Protein AF-A0A0N4VEF7-F1 (afdb_monomer_lite)

Secondary structure (DSSP, 8-state):
------------GGGSPPPEE-SSEEEEEEEEEEEEEEE-SS-EEEEEEEEEEEEEETTTTTT---EEEEEEEE---SSSS-GGG-SBPTTPBPEETTEE-EE--STT--GGGPEEPBTT--EEEEEEEE---HHHHHHHHHHHHHHHHTPPBBSSSSS--BPEEEEE--------BTTEEEEE-EEEEEEEEEEES-TTS-EEEEEEEEEEE-PEEEEETTT----EEEEEEEEEEEE-PPPPP--PPPPP-------TTTT-----------

Organism: Enterobius vermicularis (NCBI:txid51028)

Foldseek 3Di:
DPDPDDDDDPDPPVVQDDWDDPPFKTFFAWAEWEWEFEDQVPDTDDIDIDTDGDIGGPVCVVPRHRYYHYHYDHPPDPDPDPPLVFADDWFAFWAKPVGTDWAQAEQDSDPVRTHTDTPPDKDKHKYKDFCDWQVVVQVVLCVSLCVPLVIFIFQGDPDRHGAAEAEDEPDDQPDDDRQKHFDFQEKEKEFEWEFDDDPVRTHITGHYIYIYTDGTDIDGNVPDPDGMGMHMYIYHYHYPYDDDDDPDDDDPPDDDDDPPCPPDDPPPPPDDDD

InterPro domains:
  IPR011677 Tectonic-1-3 domain [PF07773] (100-240)
  IPR040354 Tectonic-1-3 [PTHR14611] (24-268)

pLDDT: mean 75.27, std 17.03, range [31.61, 97.88]

Structure (mmCIF, N/CA/C/O backbone):
data_AF-A0A0N4VEF7-F1
#
_entry.id   AF-A0A0N4VEF7-F1
#
loop_
_atom_site.group_PDB
_atom_site.id
_atom_site.type_symbol
_atom_site.label_atom_id
_atom_site.label_alt_id
_atom_site.label_comp_id
_atom_site.label_asym_id
_atom_site.label_entity_id
_atom_site.label_seq_id
_atom_site.pdbx_PDB_ins_code
_atom_site.Cartn_x
_atom_site.Cartn_y
_atom_site.Cartn_z
_atom_site.occupancy
_atom_site.B_iso_or_equiv
_atom_site.auth_seq_id
_atom_site.auth_comp_id
_atom_site.auth_asym_id
_atom_site.auth_atom_id
_atom_site.pdbx_PDB_model_num
ATOM 1 N N . MET A 1 1 ? -19.865 -9.959 31.616 1.00 31.61 1 MET A N 1
ATOM 2 C CA . MET A 1 1 ? -18.585 -9.872 32.347 1.00 31.61 1 MET A CA 1
ATOM 3 C C . MET A 1 1 ? -17.817 -8.642 31.882 1.00 31.61 1 MET A C 1
ATOM 5 O O . MET A 1 1 ? -17.354 -8.612 30.744 1.00 31.61 1 MET A O 1
ATOM 9 N N . ASN A 1 2 ? -17.711 -7.620 32.738 1.00 34.00 2 ASN A N 1
ATOM 10 C CA . ASN A 1 2 ? -16.876 -6.439 32.507 1.00 34.00 2 ASN A CA 1
ATOM 11 C C . ASN A 1 2 ? -15.404 -6.858 32.522 1.00 34.00 2 ASN A C 1
ATOM 13 O O . ASN A 1 2 ? -14.762 -6.908 33.567 1.00 34.00 2 ASN A O 1
ATOM 17 N N . GLY A 1 3 ? -14.890 -7.234 31.354 1.00 35.12 3 GLY A N 1
ATOM 18 C CA . GLY A 1 3 ? -13.466 -7.441 31.169 1.00 35.12 3 GLY A CA 1
ATOM 19 C C . GLY A 1 3 ? -12.787 -6.083 31.187 1.00 35.12 3 GLY A C 1
ATOM 20 O O . GLY A 1 3 ? -13.038 -5.274 30.295 1.00 35.12 3 GLY A O 1
ATOM 21 N N . ASN A 1 4 ? -11.942 -5.837 32.187 1.00 32.66 4 ASN A N 1
ATOM 22 C CA . ASN A 1 4 ? -10.985 -4.739 32.138 1.00 32.66 4 ASN A CA 1
ATOM 23 C C . ASN A 1 4 ? -10.249 -4.814 30.795 1.00 32.66 4 ASN A C 1
ATOM 25 O O . ASN A 1 4 ? -9.533 -5.779 30.522 1.00 32.66 4 ASN A O 1
ATOM 29 N N . VAL A 1 5 ? -10.478 -3.830 29.927 1.00 43.59 5 VAL A N 1
ATOM 30 C CA . VAL A 1 5 ? -9.764 -3.726 28.657 1.00 43.59 5 VAL A CA 1
ATOM 31 C C . VAL A 1 5 ? -8.429 -3.069 28.960 1.00 43.59 5 VAL A C 1
ATOM 33 O O . VAL A 1 5 ? -8.339 -1.855 29.118 1.00 43.59 5 VAL A O 1
ATOM 36 N N . THR A 1 6 ? -7.380 -3.877 29.058 1.00 43.59 6 THR A N 1
ATOM 37 C CA . THR A 1 6 ? -6.007 -3.381 29.122 1.00 43.59 6 THR A CA 1
ATOM 38 C C . THR A 1 6 ? -5.593 -2.945 27.719 1.00 43.59 6 THR A C 1
ATOM 40 O O . THR A 1 6 ? -5.326 -3.774 26.850 1.00 43.59 6 THR A O 1
ATOM 43 N N . VAL A 1 7 ? -5.568 -1.636 27.473 1.00 45.91 7 VAL A N 1
ATOM 44 C CA . VAL A 1 7 ? -4.968 -1.075 26.258 1.00 45.91 7 VAL A CA 1
ATOM 45 C C . VAL A 1 7 ? -3.478 -0.899 26.529 1.00 45.91 7 VAL A C 1
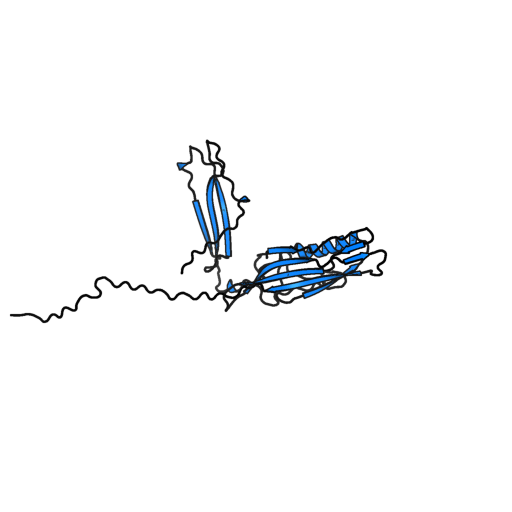ATOM 47 O O . VAL A 1 7 ? -3.073 -0.008 27.271 1.00 45.91 7 VAL A O 1
ATOM 50 N N . GLY A 1 8 ? -2.663 -1.797 25.977 1.00 43.25 8 GLY A N 1
ATOM 51 C CA . GLY A 1 8 ? -1.211 -1.714 26.084 1.00 43.25 8 GLY A CA 1
ATOM 52 C C . GLY A 1 8 ? -0.660 -0.621 25.174 1.00 43.25 8 GLY A C 1
ATOM 53 O O . GLY A 1 8 ? -0.929 -0.615 23.974 1.00 43.25 8 GLY A O 1
ATOM 54 N N . ILE A 1 9 ? 0.132 0.289 25.735 1.00 49.16 9 ILE A N 1
ATOM 55 C CA . ILE A 1 9 ? 0.996 1.167 24.949 1.00 49.16 9 ILE A CA 1
ATOM 56 C C . ILE A 1 9 ? 2.258 0.362 24.647 1.00 49.16 9 ILE A C 1
ATOM 58 O O . ILE A 1 9 ? 3.134 0.250 25.501 1.00 49.16 9 ILE A O 1
ATOM 62 N N . GLU A 1 10 ? 2.366 -0.213 23.449 1.00 46.00 10 GLU A N 1
ATOM 63 C CA . GLU A 1 10 ? 3.652 -0.723 22.952 1.00 46.00 10 GLU A CA 1
ATOM 64 C C . GLU A 1 10 ? 4.536 0.468 22.556 1.00 46.00 10 GLU A C 1
ATOM 66 O O . GLU A 1 10 ? 4.748 0.762 21.382 1.00 46.00 10 GLU A O 1
ATOM 71 N N . LYS A 1 11 ? 5.035 1.197 23.558 1.00 44.38 11 LYS A N 1
ATOM 72 C CA . LYS A 1 11 ? 6.197 2.067 23.387 1.00 44.38 11 LYS A CA 1
ATOM 73 C C . LYS A 1 11 ? 7.443 1.268 23.732 1.00 44.38 11 LYS A C 1
ATOM 75 O O . LYS A 1 11 ? 7.499 0.596 24.760 1.00 44.38 11 LYS A O 1
ATOM 80 N N . SER A 1 12 ? 8.439 1.337 22.853 1.00 41.38 12 SER A N 1
ATOM 81 C CA . SER A 1 12 ? 9.750 0.744 23.101 1.00 41.38 12 SER A CA 1
ATOM 82 C C . SER A 1 12 ? 10.339 1.314 24.396 1.00 41.38 12 SER A C 1
ATOM 84 O O . SER A 1 12 ? 10.314 2.527 24.609 1.00 41.38 12 SER A O 1
ATOM 86 N N . LEU A 1 13 ? 10.937 0.453 25.226 1.00 44.56 13 LEU A N 1
ATOM 87 C CA . LEU A 1 13 ? 11.697 0.834 26.429 1.00 44.56 13 LEU A CA 1
ATOM 88 C C . LEU A 1 13 ? 12.802 1.873 26.143 1.00 44.56 13 LEU A C 1
ATOM 90 O O . LEU A 1 13 ? 13.291 2.512 27.067 1.00 44.56 13 LEU A O 1
ATOM 94 N N . SER A 1 14 ? 13.177 2.070 24.874 1.00 47.06 14 SER A N 1
ATOM 95 C CA . SER A 1 14 ? 14.131 3.090 24.427 1.00 47.06 14 SER A CA 1
ATOM 96 C C . SER A 1 14 ? 13.608 4.535 24.468 1.00 47.06 14 SER A C 1
ATOM 98 O O . SER A 1 14 ? 14.404 5.453 24.299 1.00 47.06 14 SER A O 1
ATOM 100 N N . GLU A 1 15 ? 12.303 4.766 24.653 1.00 54.22 15 GLU A N 1
ATOM 101 C CA . GLU A 1 15 ? 11.714 6.119 24.718 1.00 54.22 15 GLU A CA 1
ATOM 102 C C . GLU A 1 15 ? 11.568 6.666 26.149 1.00 54.22 15 GLU A C 1
ATOM 104 O O . GLU A 1 15 ? 11.307 7.856 26.334 1.00 54.22 15 GLU A O 1
ATOM 109 N N . ILE A 1 16 ? 11.739 5.816 27.166 1.00 63.75 16 ILE A N 1
ATOM 110 C CA . ILE A 1 16 ? 11.649 6.201 28.577 1.00 63.75 16 ILE A CA 1
ATOM 111 C C . ILE A 1 16 ? 13.064 6.437 29.103 1.00 63.75 16 ILE A C 1
ATOM 113 O O . ILE A 1 16 ? 13.938 5.578 28.977 1.00 63.75 16 ILE A O 1
ATOM 117 N N . ARG A 1 17 ? 13.311 7.611 29.697 1.00 72.88 17 ARG A N 1
ATOM 118 C CA . ARG A 1 17 ? 14.628 7.911 30.274 1.00 72.88 17 ARG A CA 1
ATOM 119 C C . ARG A 1 17 ? 14.866 7.004 31.476 1.00 72.88 17 ARG A C 1
ATOM 121 O O . ARG A 1 17 ? 14.024 6.918 32.365 1.00 72.88 17 ARG A O 1
ATOM 128 N N . GLN A 1 18 ? 16.024 6.352 31.515 1.00 76.12 18 GLN A N 1
ATOM 129 C CA . GLN A 1 18 ? 16.403 5.548 32.670 1.00 76.12 18 GLN A CA 1
ATOM 130 C C . GLN A 1 18 ? 16.712 6.445 33.868 1.00 76.12 18 GLN A C 1
ATOM 132 O O . GLN A 1 18 ? 17.395 7.469 33.747 1.00 76.12 18 GLN A O 1
ATOM 137 N N . ILE A 1 19 ? 16.213 6.020 35.024 1.00 77.25 19 ILE A N 1
ATOM 138 C CA . ILE A 1 19 ? 16.491 6.652 36.306 1.00 77.25 19 ILE A CA 1
ATOM 139 C C . ILE A 1 19 ? 17.957 6.419 36.680 1.00 77.25 19 ILE A C 1
ATOM 141 O O . ILE A 1 19 ? 18.460 5.298 36.591 1.00 77.25 19 ILE A O 1
ATOM 145 N N . VAL A 1 20 ? 18.659 7.479 37.081 1.00 80.62 20 VAL A N 1
ATOM 146 C CA . VAL A 1 20 ? 20.079 7.398 37.450 1.00 80.62 20 VAL A CA 1
ATOM 147 C C . VAL A 1 20 ? 20.278 7.956 38.847 1.00 80.62 20 VAL A C 1
ATOM 149 O O . VAL A 1 20 ? 20.125 9.153 39.086 1.00 80.62 20 VAL A O 1
ATOM 152 N N . TRP A 1 21 ? 20.667 7.085 39.772 1.00 74.00 21 TRP A N 1
ATOM 153 C CA . TRP A 1 21 ? 20.972 7.466 41.145 1.00 74.00 21 TRP A CA 1
ATOM 154 C C . TRP A 1 21 ? 22.457 7.806 41.303 1.00 74.00 21 TRP A C 1
ATOM 156 O O . TRP A 1 21 ? 23.318 6.963 41.058 1.00 74.00 21 TRP A O 1
ATOM 166 N N . ASN A 1 22 ? 22.773 9.023 41.755 1.00 77.56 22 ASN A N 1
ATOM 167 C CA . ASN A 1 22 ? 24.157 9.473 41.975 1.00 77.56 22 ASN A CA 1
ATOM 168 C C . ASN A 1 22 ? 24.490 9.719 43.463 1.00 77.56 22 ASN A C 1
ATOM 170 O O . ASN A 1 22 ? 25.356 10.532 43.786 1.00 77.56 22 ASN A O 1
ATOM 174 N N . ARG A 1 23 ? 23.807 9.018 44.380 1.00 71.50 23 ARG A N 1
ATOM 175 C CA . ARG A 1 23 ? 23.916 9.121 45.856 1.00 71.50 23 ARG A CA 1
ATOM 176 C C . ARG A 1 23 ? 23.405 10.419 46.489 1.00 71.50 23 ARG A C 1
ATOM 178 O O . ARG A 1 23 ? 23.036 10.378 47.656 1.00 71.50 23 ARG A O 1
ATOM 185 N N . ARG A 1 24 ? 23.382 11.543 45.767 1.00 75.62 24 ARG A N 1
ATOM 186 C CA . ARG A 1 24 ? 22.855 12.836 46.259 1.00 75.62 24 ARG A CA 1
ATOM 187 C C . ARG A 1 24 ? 21.557 13.266 45.580 1.00 75.62 24 ARG A C 1
ATOM 189 O O . ARG A 1 24 ? 20.827 14.095 46.113 1.00 75.62 24 ARG A O 1
ATOM 196 N N . SER A 1 25 ? 21.284 12.719 44.403 1.00 79.94 25 SER A N 1
ATOM 197 C CA . SER A 1 25 ? 20.118 13.042 43.595 1.00 79.94 25 SER A CA 1
ATOM 198 C C . SER A 1 25 ? 19.669 11.845 42.758 1.00 79.94 25 SER A C 1
ATOM 200 O O . SER A 1 25 ? 20.472 10.994 42.357 1.00 79.94 25 SER A O 1
ATOM 202 N N . CYS A 1 26 ? 18.367 11.802 42.500 1.00 79.50 26 CYS A N 1
ATOM 203 C CA . CYS A 1 26 ? 17.726 10.905 41.558 1.00 79.50 26 CYS A CA 1
ATOM 204 C C . CYS A 1 26 ? 17.518 11.652 40.244 1.00 79.50 26 CYS A C 1
ATOM 206 O O . CYS A 1 26 ? 16.643 12.513 40.161 1.00 79.50 26 CYS A O 1
ATOM 208 N N . ASN A 1 27 ? 18.330 11.359 39.233 1.00 80.12 27 ASN A N 1
ATOM 209 C CA . ASN A 1 27 ? 18.213 12.000 37.930 1.00 80.12 27 ASN A CA 1
ATOM 210 C C . ASN A 1 27 ? 17.225 11.249 37.040 1.00 80.12 27 ASN A C 1
ATOM 212 O O . ASN A 1 27 ? 17.166 10.018 37.079 1.00 80.12 27 ASN A O 1
ATOM 216 N N . ASN A 1 28 ? 16.508 11.996 36.196 1.00 78.81 28 ASN A N 1
ATOM 217 C CA . ASN A 1 28 ? 15.448 11.475 35.325 1.00 78.81 28 ASN A CA 1
ATOM 218 C C . ASN A 1 28 ? 14.325 10.760 36.099 1.00 78.81 28 ASN A C 1
ATOM 220 O O . ASN A 1 28 ? 13.776 9.765 35.624 1.00 78.81 28 ASN A O 1
ATOM 224 N N . ALA A 1 29 ? 13.986 11.241 37.294 1.00 77.31 29 ALA A N 1
ATOM 225 C CA . ALA A 1 29 ? 12.811 10.758 37.999 1.00 77.31 29 ALA A CA 1
ATOM 226 C C . ALA A 1 29 ? 11.560 11.139 37.197 1.00 77.31 29 ALA A C 1
ATOM 228 O O . ALA A 1 29 ? 11.383 12.302 36.833 1.00 77.31 29 ALA A O 1
ATOM 229 N N . LEU A 1 30 ? 10.714 10.157 36.889 1.00 76.31 30 LEU A N 1
ATOM 230 C CA . LEU A 1 30 ? 9.454 10.378 36.187 1.00 76.31 30 LEU A CA 1
ATOM 231 C C . LEU A 1 30 ? 8.478 11.096 37.123 1.00 76.31 30 LEU A C 1
ATOM 233 O O . LEU A 1 30 ? 8.154 10.572 38.186 1.00 76.31 30 LEU A O 1
ATOM 237 N N . THR A 1 31 ? 8.005 12.273 36.726 1.00 77.75 31 THR A N 1
ATOM 238 C CA . THR A 1 31 ? 7.101 13.095 37.547 1.00 77.75 31 THR A CA 1
ATOM 239 C C . THR A 1 31 ? 5.782 13.403 36.878 1.00 77.75 31 THR A C 1
ATOM 241 O O . THR A 1 31 ? 4.844 13.771 37.569 1.00 77.75 31 THR A O 1
ATOM 244 N N . MET A 1 32 ? 5.687 13.247 35.560 1.00 75.62 32 MET A N 1
ATOM 245 C CA . MET A 1 32 ? 4.441 13.472 34.842 1.00 75.62 32 MET A CA 1
ATOM 246 C C . MET A 1 32 ? 4.227 12.383 33.803 1.00 75.62 32 MET A C 1
ATOM 248 O O . MET A 1 32 ? 5.138 12.063 33.038 1.00 75.62 32 MET A O 1
ATOM 252 N N . VAL A 1 33 ? 3.013 11.853 33.740 1.00 72.69 33 VAL A N 1
ATOM 253 C CA . VAL A 1 33 ? 2.550 11.036 32.619 1.00 72.69 33 VAL A CA 1
ATOM 254 C C . VAL A 1 33 ? 1.314 11.706 32.045 1.00 72.69 33 VAL A C 1
ATOM 256 O O . VAL A 1 33 ? 0.282 11.753 32.704 1.00 72.69 33 VAL A O 1
ATOM 259 N N . ASN A 1 34 ? 1.415 12.216 30.821 1.00 67.25 34 ASN A N 1
ATOM 260 C CA . ASN A 1 34 ? 0.265 12.717 30.084 1.00 67.25 34 ASN A CA 1
ATOM 261 C C . ASN A 1 34 ? -0.208 11.629 29.118 1.00 67.25 34 ASN A C 1
ATOM 263 O O . ASN A 1 34 ? 0.489 11.277 28.162 1.00 67.25 34 ASN A O 1
ATOM 267 N N . LEU A 1 35 ? -1.379 11.068 29.400 1.00 69.25 35 LEU A N 1
ATOM 268 C CA . LEU A 1 35 ? -2.045 10.099 28.547 1.00 69.25 35 LEU A CA 1
ATOM 269 C C . LEU A 1 35 ? -3.162 10.794 27.790 1.00 69.25 35 LEU A C 1
ATOM 271 O O . LEU A 1 35 ? -4.118 11.291 28.383 1.00 69.25 35 LEU A O 1
ATOM 275 N N . LYS A 1 36 ? -3.084 10.757 26.464 1.00 68.31 36 LYS A N 1
ATOM 276 C CA . LYS A 1 36 ? -4.119 11.314 25.604 1.00 68.31 36 L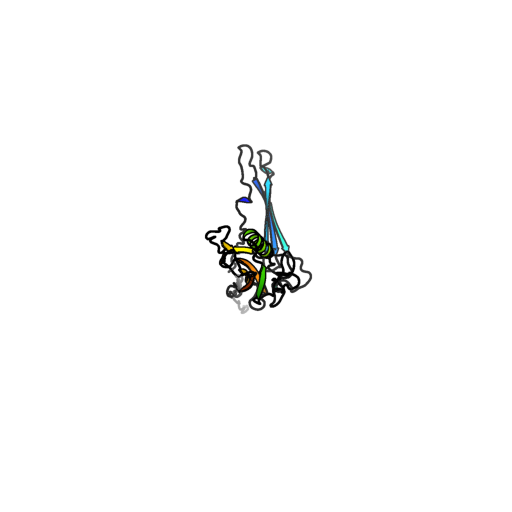YS A CA 1
ATOM 277 C C . LYS A 1 36 ? -4.820 10.207 24.845 1.00 68.31 36 LYS A C 1
ATOM 279 O O . LYS A 1 36 ? -4.226 9.529 24.005 1.00 68.31 36 LYS A O 1
ATOM 284 N N . PHE A 1 37 ? -6.103 10.072 25.141 1.00 69.12 37 PHE A N 1
ATOM 285 C CA . PHE A 1 37 ? -7.017 9.152 24.494 1.00 69.12 37 PHE A CA 1
ATOM 286 C C . PHE A 1 37 ? -7.878 9.945 23.521 1.00 69.12 37 PHE A C 1
ATOM 288 O O . PHE A 1 37 ? -8.661 10.811 23.923 1.00 69.12 37 PHE A O 1
ATOM 295 N N . ILE A 1 38 ? -7.742 9.648 22.233 1.00 69.00 38 ILE A N 1
ATOM 296 C CA . ILE A 1 38 ? -8.664 10.159 21.222 1.00 69.00 38 ILE A CA 1
ATOM 297 C C . ILE A 1 38 ? -9.767 9.122 21.069 1.00 69.00 38 ILE A C 1
ATOM 299 O O . ILE A 1 38 ? -9.510 7.982 20.668 1.00 69.00 38 ILE A O 1
ATOM 303 N N . ASN A 1 39 ? -10.988 9.515 21.419 1.00 63.00 39 ASN A N 1
ATOM 304 C CA . ASN A 1 39 ? -12.155 8.644 21.378 1.00 63.00 39 ASN A CA 1
ATOM 305 C C . ASN A 1 39 ? -13.291 9.267 20.545 1.00 63.00 39 ASN A C 1
ATOM 307 O O . ASN A 1 39 ? -13.299 10.473 20.270 1.00 63.00 39 ASN A O 1
ATOM 311 N N . ASP A 1 40 ? -14.240 8.423 20.141 1.00 55.28 40 ASP A N 1
ATOM 312 C CA . ASP A 1 40 ? -15.468 8.814 19.438 1.00 55.28 40 ASP A CA 1
ATOM 313 C C . ASP A 1 40 ? -16.750 8.644 20.265 1.00 55.28 40 ASP A C 1
ATOM 315 O O . ASP A 1 40 ? -17.842 8.635 19.700 1.00 55.28 40 ASP A O 1
ATOM 319 N N . GLY A 1 41 ? -16.623 8.489 21.583 1.00 53.69 41 GLY A N 1
ATOM 320 C CA . GLY A 1 41 ? -17.724 8.147 22.484 1.00 53.69 41 GLY A CA 1
ATOM 321 C C . GLY A 1 41 ? -17.839 6.653 22.803 1.00 53.69 41 GLY A C 1
ATOM 322 O O . GLY A 1 41 ? -18.102 6.329 23.956 1.00 53.69 41 GLY A O 1
ATOM 323 N N . ASP A 1 42 ? -17.551 5.753 21.853 1.00 51.22 42 ASP A N 1
ATOM 324 C CA . ASP A 1 42 ? -17.702 4.298 22.047 1.00 51.22 42 ASP A CA 1
ATOM 325 C C . ASP A 1 42 ? -16.368 3.532 21.984 1.00 51.22 42 ASP A C 1
ATOM 327 O O . ASP A 1 42 ? -16.233 2.461 22.579 1.00 51.22 42 ASP A O 1
ATOM 331 N N . ASN A 1 43 ? -15.364 4.047 21.261 1.00 53.47 43 ASN A N 1
ATOM 332 C CA . ASN A 1 43 ? -14.073 3.386 21.051 1.00 53.47 43 ASN A CA 1
ATOM 333 C C . ASN A 1 43 ? -12.883 4.357 21.132 1.00 53.47 43 ASN A C 1
ATOM 335 O O . ASN A 1 43 ? -12.953 5.518 20.729 1.00 53.47 43 ASN A O 1
ATOM 339 N N . ILE A 1 44 ? -11.743 3.842 21.601 1.00 57.91 44 ILE A N 1
ATOM 340 C CA . ILE A 1 44 ? -10.449 4.541 21.599 1.00 57.91 44 ILE A CA 1
ATOM 341 C C . ILE A 1 44 ? -9.768 4.294 20.241 1.00 57.91 44 ILE A C 1
ATOM 343 O O . ILE A 1 44 ? -9.552 3.142 19.864 1.00 57.91 44 ILE A O 1
ATOM 347 N N . TYR A 1 45 ? -9.427 5.360 19.510 1.00 60.25 45 TYR A N 1
ATOM 348 C CA . TYR A 1 45 ? -8.789 5.294 18.181 1.00 60.25 45 TYR A CA 1
ATOM 349 C C . TYR A 1 45 ? -7.281 5.429 18.235 1.00 60.25 45 TYR A C 1
ATOM 351 O O . TYR A 1 45 ? -6.562 4.782 17.477 1.00 60.25 45 TYR A O 1
ATOM 359 N N . GLU A 1 46 ? -6.822 6.318 19.099 1.00 61.53 46 GLU A N 1
ATOM 360 C CA . GLU A 1 46 ? -5.426 6.683 19.205 1.00 61.53 46 GLU A CA 1
ATOM 361 C C . GLU A 1 46 ? -5.111 6.921 20.674 1.00 61.53 46 GLU A C 1
ATOM 363 O O . GLU A 1 46 ? -5.906 7.501 21.421 1.00 61.53 46 GLU A O 1
ATOM 368 N N . LEU A 1 47 ? -3.947 6.423 21.067 1.00 65.38 47 LEU A N 1
ATOM 369 C CA . LEU A 1 47 ? -3.403 6.551 22.400 1.00 65.38 47 LEU A CA 1
ATOM 370 C C . LEU A 1 47 ? -1.979 7.069 22.262 1.00 65.38 47 LEU A C 1
ATOM 372 O O . LEU A 1 47 ? -1.126 6.401 21.678 1.00 65.38 47 LEU A O 1
ATOM 376 N N . SER A 1 48 ? -1.726 8.252 22.808 1.00 67.75 48 SER A N 1
ATOM 377 C CA . SER A 1 48 ? -0.381 8.810 22.909 1.00 67.75 48 SER A CA 1
ATOM 378 C C . SER A 1 48 ? -0.014 9.033 24.370 1.00 67.75 48 SER A C 1
ATOM 380 O O . SER A 1 48 ? -0.858 9.452 25.161 1.00 67.75 48 SER A O 1
ATOM 382 N N . ALA A 1 49 ? 1.249 8.780 24.706 1.00 65.00 49 ALA A N 1
ATOM 383 C CA . ALA A 1 49 ? 1.812 9.038 26.025 1.00 65.00 49 ALA A CA 1
ATOM 384 C C . ALA A 1 49 ? 3.027 9.961 25.923 1.00 65.00 49 ALA A C 1
ATOM 386 O O . ALA A 1 49 ? 3.960 9.691 25.150 1.00 65.00 49 ALA A O 1
ATOM 387 N N . GLU A 1 50 ? 3.011 11.012 26.732 1.00 72.38 50 GLU A N 1
ATOM 388 C CA . GLU A 1 50 ? 4.115 11.937 26.954 1.00 72.38 50 GLU A CA 1
ATOM 389 C C . GLU A 1 50 ? 4.557 11.870 28.421 1.00 72.38 50 GLU A C 1
ATOM 391 O O . GLU A 1 50 ? 3.747 11.658 29.323 1.00 72.38 50 GLU A O 1
ATOM 396 N N . PHE A 1 51 ? 5.862 12.008 28.655 1.00 77.31 51 PHE A N 1
ATOM 397 C CA . PHE A 1 51 ? 6.479 11.788 29.959 1.00 77.31 51 PHE A CA 1
ATOM 398 C C . PHE A 1 51 ? 7.299 13.011 30.369 1.00 77.31 51 PHE A C 1
ATOM 400 O O . PHE A 1 51 ? 8.189 13.438 29.631 1.00 77.31 51 PHE A O 1
ATOM 407 N N . GLY A 1 52 ? 7.026 13.547 31.556 1.00 76.81 52 GLY A N 1
ATOM 408 C CA . GLY A 1 52 ? 7.827 14.589 32.192 1.00 76.81 52 GLY A CA 1
ATOM 409 C C . GLY A 1 52 ? 8.801 13.994 33.203 1.00 76.81 52 GLY A C 1
ATOM 410 O O . GLY A 1 52 ? 8.444 13.095 33.967 1.00 76.81 52 GLY A O 1
ATOM 411 N N . TYR A 1 53 ? 10.027 14.512 33.214 1.00 82.88 53 TYR A N 1
ATOM 412 C CA . TYR A 1 53 ? 11.099 14.055 34.095 1.00 82.88 53 TYR A CA 1
ATOM 413 C C . TYR A 1 53 ? 11.703 15.227 34.861 1.00 82.88 53 TYR A C 1
ATOM 415 O O . TYR A 1 53 ? 11.867 16.312 34.302 1.00 82.88 53 TYR A O 1
ATOM 423 N N . THR A 1 54 ? 12.118 14.983 36.101 1.00 80.62 54 THR A N 1
ATOM 424 C CA . THR A 1 54 ? 12.876 15.943 36.909 1.00 80.62 54 THR A CA 1
ATOM 425 C C . THR A 1 54 ? 14.030 15.271 37.646 1.00 80.62 54 THR A C 1
ATOM 427 O O . THR A 1 54 ? 14.146 14.044 37.675 1.00 80.62 54 THR A O 1
ATOM 430 N N . ASN A 1 55 ? 14.882 16.082 38.269 1.00 83.88 55 ASN A N 1
ATOM 431 C CA . ASN A 1 55 ? 15.903 15.601 39.189 1.00 83.88 55 ASN A CA 1
ATOM 432 C C . ASN A 1 55 ? 15.451 15.848 40.634 1.00 83.88 55 ASN A C 1
ATOM 434 O O . ASN A 1 55 ? 15.182 16.985 41.028 1.00 83.88 55 ASN A O 1
ATOM 438 N N . ILE A 1 56 ? 15.386 14.777 41.423 1.00 81.19 56 ILE A N 1
ATOM 439 C CA . ILE A 1 56 ? 15.003 14.833 42.837 1.00 81.19 56 ILE A CA 1
ATOM 440 C C . ILE A 1 56 ? 16.270 14.921 43.684 1.00 81.19 56 ILE A C 1
ATOM 442 O O . ILE A 1 56 ? 17.170 14.094 43.552 1.00 81.19 56 ILE A O 1
ATOM 446 N N . THR A 1 57 ? 16.343 15.914 44.557 1.00 83.06 57 THR A N 1
ATOM 447 C CA . THR A 1 57 ? 17.429 16.157 45.508 1.00 83.06 57 THR A CA 1
ATOM 448 C C . THR A 1 57 ? 16.889 16.118 46.937 1.00 83.06 57 THR A C 1
ATOM 450 O O . THR A 1 57 ? 15.682 16.108 47.177 1.00 83.06 57 THR A O 1
ATOM 453 N N . GLN A 1 58 ? 17.789 16.137 47.917 1.00 76.94 58 GLN A N 1
ATOM 454 C CA . GLN A 1 58 ? 17.428 16.193 49.337 1.00 76.94 58 GLN A CA 1
ATOM 455 C C . GLN A 1 58 ? 16.630 17.456 49.730 1.00 76.94 58 GLN A C 1
ATOM 457 O O . GLN A 1 58 ? 15.998 17.473 50.778 1.00 76.94 58 GLN A O 1
ATOM 462 N N . GLU A 1 59 ? 16.631 18.501 48.901 1.00 78.00 59 GLU A N 1
ATOM 463 C CA . GLU A 1 59 ? 15.956 19.778 49.180 1.00 78.00 59 GLU A CA 1
ATOM 464 C C . GLU A 1 59 ? 14.534 19.867 48.602 1.00 78.00 59 GLU A C 1
ATOM 466 O O . GLU A 1 59 ? 13.778 20.777 48.957 1.00 78.00 59 GLU A O 1
ATOM 471 N N . ASN A 1 60 ? 14.185 18.9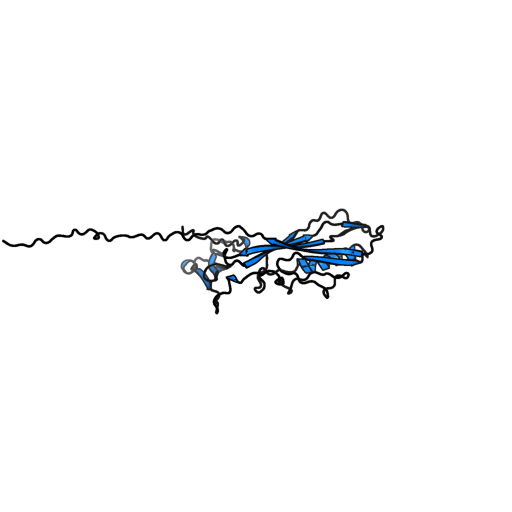71 47.673 1.00 77.44 60 ASN A N 1
ATOM 472 C CA . ASN A 1 60 ? 12.916 19.015 46.944 1.00 77.44 60 ASN A CA 1
ATOM 473 C C . ASN A 1 60 ? 12.130 17.694 46.971 1.00 77.44 60 ASN A C 1
ATOM 475 O O . ASN A 1 60 ? 11.044 17.643 46.397 1.00 77.44 60 ASN A O 1
ATOM 479 N N . TYR A 1 61 ? 12.638 16.646 47.629 1.00 75.12 61 TYR A N 1
ATOM 480 C CA . TYR A 1 61 ? 11.994 15.326 47.657 1.00 75.12 61 TYR A CA 1
ATOM 481 C C . TYR A 1 61 ? 10.569 15.343 48.228 1.00 75.12 61 TYR A C 1
ATOM 483 O O . TYR A 1 61 ? 9.758 14.504 47.856 1.00 75.12 61 TYR A O 1
ATOM 491 N N . ASP A 1 62 ? 10.266 16.297 49.106 1.00 76.50 62 ASP A N 1
ATOM 492 C CA . ASP A 1 62 ? 8.962 16.515 49.733 1.00 76.50 62 ASP A CA 1
ATOM 493 C C . ASP A 1 62 ? 8.040 17.436 48.913 1.00 76.50 62 ASP A C 1
ATOM 495 O O . ASP A 1 62 ? 6.843 17.522 49.182 1.00 76.50 62 ASP A O 1
ATOM 499 N N . LYS A 1 63 ? 8.587 18.115 47.900 1.00 78.44 63 LYS A N 1
ATOM 500 C CA . LYS A 1 63 ? 7.878 19.070 47.032 1.00 78.44 63 LYS A CA 1
ATOM 501 C C . LYS A 1 63 ? 7.582 18.512 45.644 1.00 78.44 63 LYS A C 1
ATOM 503 O O . LYS A 1 63 ? 6.758 19.073 44.925 1.00 78.44 63 LYS A O 1
ATOM 508 N N . VAL A 1 64 ? 8.273 17.448 45.237 1.00 70.56 64 VAL A N 1
ATOM 509 C CA . VAL A 1 64 ? 8.083 16.819 43.928 1.00 70.56 64 VAL A CA 1
ATOM 510 C C . VAL A 1 64 ? 6.875 15.889 43.986 1.00 70.56 64 VAL A C 1
ATOM 512 O O . VAL A 1 64 ? 6.928 14.810 44.572 1.00 70.56 64 VAL A O 1
ATOM 515 N N . ALA A 1 65 ? 5.784 16.312 43.352 1.00 71.44 65 ALA A N 1
ATOM 516 C CA . ALA A 1 65 ? 4.607 15.484 43.145 1.00 71.44 65 ALA A CA 1
ATOM 517 C C . ALA A 1 65 ? 4.737 14.665 41.854 1.00 71.44 65 ALA A C 1
ATOM 519 O O . ALA A 1 65 ? 5.359 15.093 40.879 1.00 71.44 65 ALA A O 1
ATOM 520 N N . PHE A 1 66 ? 4.124 13.485 41.861 1.00 73.50 66 PHE A N 1
ATOM 521 C CA . PHE A 1 66 ? 3.900 12.699 40.658 1.00 73.50 66 PHE A CA 1
ATOM 522 C C . PHE A 1 66 ? 2.485 12.970 40.147 1.00 73.50 66 PHE A C 1
ATOM 524 O O . PHE A 1 66 ? 1.516 12.808 40.889 1.00 73.50 66 PHE A O 1
ATOM 531 N N . GLU A 1 67 ? 2.375 13.375 38.888 1.00 71.19 67 GLU A N 1
ATOM 532 C CA . GLU A 1 67 ? 1.121 13.748 38.248 1.00 71.19 67 GLU A CA 1
ATOM 533 C C . GLU A 1 67 ? 0.811 12.806 37.084 1.00 71.19 67 GLU A C 1
ATOM 535 O O . GLU A 1 67 ? 1.643 12.553 36.209 1.00 71.19 67 GLU A O 1
ATOM 540 N N . ILE A 1 68 ? -0.412 12.282 37.061 1.00 69.25 68 ILE A N 1
ATOM 541 C CA . ILE A 1 68 ? -0.951 11.595 35.891 1.00 69.25 68 ILE A CA 1
ATOM 542 C C . ILE A 1 68 ? -2.078 12.466 35.360 1.00 69.25 68 ILE A C 1
ATOM 544 O O . ILE A 1 68 ? -3.124 12.575 35.997 1.00 69.25 68 ILE A O 1
ATOM 548 N N . ASP A 1 69 ? -1.866 13.041 34.182 1.00 61.34 69 ASP A N 1
ATOM 549 C CA . ASP A 1 69 ? -2.918 13.724 33.444 1.00 61.34 69 ASP A CA 1
ATOM 550 C C . ASP A 1 69 ? -3.495 12.758 32.410 1.00 61.34 69 ASP A C 1
ATOM 552 O O . ASP A 1 69 ? -2.779 12.203 31.571 1.00 61.34 69 ASP A O 1
ATOM 556 N N . VAL A 1 70 ? -4.802 12.535 32.495 1.00 67.44 70 VAL A N 1
ATOM 557 C CA . VAL A 1 70 ? -5.537 11.689 31.562 1.00 67.44 70 VAL A CA 1
ATOM 558 C C . VAL A 1 70 ? -6.522 12.554 30.801 1.00 67.44 70 VAL A C 1
ATOM 560 O O . VAL A 1 70 ? -7.572 12.943 31.310 1.00 67.44 70 VAL A O 1
ATOM 563 N N . GLN A 1 71 ? -6.208 12.795 29.534 1.00 65.38 71 GLN A N 1
ATOM 564 C CA . GLN A 1 71 ? -7.037 13.597 28.654 1.00 65.38 71 GLN A CA 1
ATOM 565 C C . GLN A 1 71 ? -7.832 12.702 27.714 1.00 65.38 71 GLN A C 1
ATOM 567 O O . GLN A 1 71 ? -7.291 12.070 26.803 1.00 65.38 71 GLN A O 1
ATOM 572 N N . PHE A 1 72 ? -9.149 12.715 27.889 1.00 64.25 72 PHE A N 1
ATOM 573 C CA . PHE A 1 72 ? -10.080 12.185 26.905 1.00 64.25 72 PHE A CA 1
ATOM 574 C C . PHE A 1 72 ? -10.475 13.312 25.964 1.00 64.25 72 PHE A C 1
ATOM 576 O O . PHE A 1 72 ? -11.307 14.159 26.289 1.00 64.25 72 PHE A O 1
ATOM 583 N N . LYS A 1 73 ? -9.860 13.337 24.781 1.00 61.12 73 LYS A N 1
ATOM 584 C CA . LYS A 1 73 ? -10.289 14.254 23.733 1.00 61.12 73 LYS A CA 1
ATOM 585 C C . LYS A 1 73 ? -11.338 13.551 22.891 1.00 61.12 73 LYS A C 1
ATOM 587 O O . LYS A 1 73 ? -11.011 12.815 21.960 1.00 61.12 73 LYS A O 1
ATOM 592 N N . ASN A 1 74 ? -12.596 13.830 23.208 1.00 53.06 74 ASN A N 1
ATOM 593 C CA . ASN A 1 74 ? -13.681 13.552 22.285 1.00 53.06 74 ASN A CA 1
ATOM 594 C C . ASN A 1 74 ? -13.422 14.408 21.047 1.00 53.06 74 ASN A C 1
ATOM 596 O O . ASN A 1 74 ? -13.200 15.621 21.147 1.00 53.06 74 ASN A O 1
ATOM 600 N N . LEU A 1 75 ? -13.437 13.796 19.870 1.00 55.91 75 LEU A N 1
ATOM 601 C CA . LEU A 1 75 ? -13.653 14.582 18.665 1.00 55.91 75 LEU A CA 1
ATOM 602 C C . LEU A 1 75 ? -14.994 15.294 18.878 1.00 55.91 75 LEU A C 1
ATOM 604 O O . LEU A 1 75 ? -16.025 14.641 18.985 1.00 55.91 75 LEU A O 1
ATOM 608 N N . ALA A 1 76 ? -14.985 16.618 19.045 1.00 42.38 76 ALA A N 1
ATOM 609 C CA . ALA A 1 76 ? -16.210 17.402 19.091 1.00 42.38 76 ALA A CA 1
ATOM 610 C C . ALA A 1 76 ? -16.836 17.317 17.694 1.00 42.38 76 ALA A C 1
ATOM 612 O O . ALA A 1 76 ? -16.499 18.079 16.789 1.00 42.38 76 ALA A O 1
ATOM 613 N N . VAL A 1 77 ? -17.660 16.290 17.494 1.00 46.09 77 VAL A N 1
ATOM 614 C CA . VAL A 1 77 ? -18.331 16.001 16.236 1.00 46.09 77 VAL A CA 1
ATOM 615 C C . VAL A 1 77 ? -19.612 16.826 16.213 1.00 46.09 77 VAL A C 1
ATOM 617 O O . VAL A 1 77 ? -20.664 16.396 16.676 1.00 46.09 77 VAL A O 1
ATOM 620 N N . THR A 1 78 ? -19.532 18.034 15.662 1.00 39.91 78 THR A N 1
ATOM 621 C CA . THR A 1 78 ? -20.711 18.719 15.132 1.00 39.91 78 THR A CA 1
ATOM 622 C C . THR A 1 78 ? -21.239 17.906 13.947 1.00 39.91 78 THR A C 1
ATOM 624 O O . THR A 1 78 ? -20.744 18.007 12.825 1.00 39.91 78 THR A O 1
ATOM 627 N N . GLY A 1 79 ? -22.227 17.051 14.218 1.00 38.66 79 GLY A N 1
ATOM 628 C CA . GLY A 1 79 ? -22.973 16.293 13.214 1.00 38.66 79 GLY A CA 1
ATOM 629 C C . GLY A 1 79 ? -22.908 14.782 13.421 1.00 38.66 79 GLY A C 1
ATOM 630 O O . GLY A 1 79 ? -21.934 14.127 13.052 1.00 38.66 79 GLY A O 1
ATOM 631 N N . GLU A 1 80 ? -23.990 14.232 13.965 1.00 40.34 80 GLU A N 1
ATOM 632 C CA . GLU A 1 80 ? -24.286 12.801 14.040 1.00 40.34 80 GLU A CA 1
ATOM 633 C C . GLU A 1 80 ? -23.937 12.055 12.723 1.00 40.34 80 GLU A C 1
ATOM 635 O O . GLU A 1 80 ? -24.166 12.547 11.616 1.00 40.34 80 GLU A O 1
ATOM 640 N N . ASN A 1 81 ? -23.417 10.824 12.843 1.00 37.28 81 ASN A N 1
ATOM 641 C CA . ASN A 1 81 ? -23.254 9.815 11.773 1.00 37.28 81 ASN A CA 1
ATOM 642 C C . ASN A 1 81 ? -22.081 9.927 10.766 1.00 37.28 81 ASN A C 1
ATOM 644 O O . ASN A 1 81 ? -22.285 9.784 9.547 1.00 37.28 81 ASN A O 1
ATOM 648 N N . LYS A 1 82 ? -20.823 10.052 11.228 1.00 44.62 82 LYS A N 1
ATOM 649 C CA . LYS A 1 82 ? -19.644 9.926 10.330 1.00 44.62 82 LYS A CA 1
ATOM 650 C C . LYS A 1 82 ? -18.541 8.929 10.696 1.00 44.62 82 LYS A C 1
ATOM 652 O O . LYS A 1 82 ?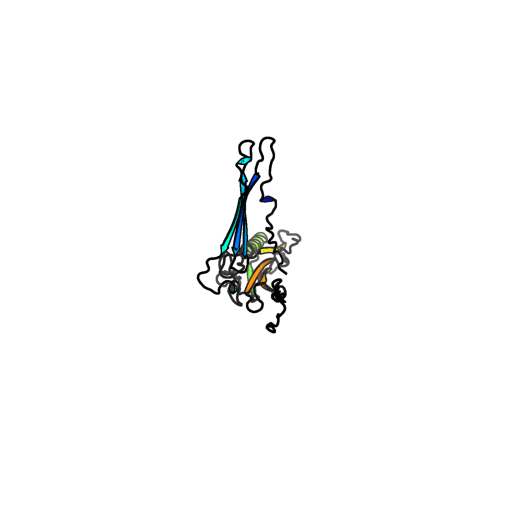 -17.719 8.647 9.830 1.00 44.62 82 LYS A O 1
ATOM 657 N N . ILE A 1 83 ? -18.512 8.323 11.879 1.00 42.88 83 ILE A N 1
ATOM 658 C CA . ILE A 1 83 ? -17.361 7.469 12.239 1.00 42.88 83 ILE A CA 1
ATOM 659 C C . ILE A 1 83 ? -17.542 6.011 11.775 1.00 42.88 83 ILE A C 1
ATOM 661 O O . ILE A 1 83 ? -16.591 5.399 11.285 1.00 42.88 83 ILE A O 1
ATOM 665 N N . SER A 1 84 ? -18.790 5.544 11.646 1.00 43.69 84 SER A N 1
ATOM 666 C CA . SER A 1 84 ? -19.143 4.390 10.796 1.00 43.69 84 SER A CA 1
ATOM 667 C C . SER A 1 84 ? -18.948 4.642 9.287 1.00 43.69 84 SER A C 1
ATOM 669 O O . SER A 1 84 ? -19.219 3.759 8.478 1.00 43.69 84 SER A O 1
ATOM 671 N N . LYS A 1 85 ? -18.464 5.827 8.871 1.00 55.09 85 LYS A N 1
ATOM 672 C CA . LYS A 1 85 ? -18.110 6.152 7.474 1.00 55.09 85 LYS A CA 1
ATOM 673 C C . LYS A 1 85 ? -16.603 6.201 7.205 1.00 55.09 85 LYS A C 1
ATOM 675 O O . LYS A 1 85 ? -16.212 6.488 6.077 1.00 55.09 85 LYS A O 1
ATOM 680 N N . LEU A 1 86 ? -15.743 5.909 8.183 1.00 72.31 86 LEU A N 1
ATOM 681 C CA . LEU A 1 86 ? -14.293 5.954 7.974 1.00 72.31 86 LEU A CA 1
ATOM 682 C C . LEU A 1 86 ? -13.781 4.647 7.363 1.00 72.31 86 LEU A C 1
ATOM 684 O O . LEU A 1 86 ? -13.504 3.669 8.053 1.00 72.31 86 LEU A O 1
ATOM 688 N N . GLY A 1 87 ? -13.656 4.641 6.042 1.00 82.19 87 GLY A N 1
ATOM 689 C CA . GLY A 1 87 ? -13.047 3.574 5.258 1.00 82.19 87 GLY A CA 1
ATOM 690 C C . GLY A 1 87 ? -13.422 3.709 3.790 1.00 82.19 87 GLY A C 1
ATOM 691 O O . GLY A 1 87 ? -14.225 4.562 3.422 1.00 82.19 87 GLY A O 1
ATOM 692 N N . TYR A 1 88 ? -12.818 2.878 2.956 1.00 91.75 88 TYR A N 1
ATOM 693 C CA . TYR A 1 88 ? -13.098 2.844 1.535 1.00 91.75 88 TYR A CA 1
ATOM 694 C C . TYR A 1 88 ? -14.425 2.137 1.251 1.00 91.75 88 TYR A C 1
ATOM 696 O O . TYR A 1 88 ? -14.707 1.044 1.762 1.00 91.75 88 TYR A O 1
ATOM 704 N N . ASP A 1 89 ? -15.212 2.756 0.382 1.00 91.62 89 ASP A N 1
ATOM 705 C CA . ASP A 1 89 ? -16.234 2.069 -0.392 1.00 91.62 89 ASP A CA 1
ATOM 706 C C . ASP A 1 89 ? -15.607 1.479 -1.662 1.00 91.62 89 ASP A C 1
ATOM 708 O O . ASP A 1 89 ? -14.530 1.887 -2.110 1.00 91.62 89 ASP A O 1
ATOM 712 N N . TRP A 1 90 ? -16.274 0.483 -2.242 1.00 93.06 90 TRP A N 1
ATOM 713 C CA . TRP A 1 90 ? -15.818 -0.110 -3.494 1.00 93.06 90 TRP A CA 1
ATOM 714 C C . TRP A 1 90 ? -15.682 0.949 -4.588 1.00 93.06 90 TRP A C 1
ATOM 716 O O . TRP A 1 90 ? -16.454 1.905 -4.653 1.00 93.06 90 TRP A O 1
ATOM 726 N N . ASN A 1 91 ? -14.697 0.758 -5.461 1.00 94.50 91 ASN A N 1
ATOM 727 C CA . ASN A 1 91 ? -14.407 1.621 -6.604 1.00 94.50 91 ASN A CA 1
ATOM 728 C C . ASN A 1 91 ? -13.967 3.059 -6.274 1.00 94.50 91 ASN A C 1
ATOM 730 O O . ASN A 1 91 ? -13.736 3.849 -7.198 1.00 94.50 91 ASN A O 1
ATOM 734 N N . GLN A 1 92 ? -13.784 3.406 -4.996 1.00 94.56 92 GLN A N 1
ATOM 735 C CA . GLN A 1 92 ? -13.195 4.689 -4.615 1.00 94.56 92 GLN A CA 1
ATOM 736 C C . GLN A 1 92 ? -11.702 4.747 -4.981 1.00 94.56 92 GLN A C 1
ATOM 738 O O . GLN A 1 92 ? -11.011 3.734 -4.862 1.00 94.56 92 GLN A O 1
ATOM 743 N N . PRO A 1 93 ? -11.178 5.904 -5.423 1.00 95.75 93 PRO A N 1
ATOM 744 C CA . PRO A 1 93 ? -9.748 6.070 -5.674 1.00 95.75 93 PRO A CA 1
ATOM 745 C C . PRO A 1 93 ? -8.919 5.847 -4.405 1.00 95.75 93 PRO A C 1
ATOM 747 O O . PRO A 1 93 ? -9.322 6.265 -3.323 1.00 95.75 93 PRO A O 1
ATOM 750 N N . ILE A 1 94 ? -7.751 5.220 -4.532 1.00 95.31 94 ILE A N 1
ATOM 751 C CA . ILE A 1 94 ? -6.824 5.048 -3.406 1.00 95.31 94 ILE A CA 1
ATOM 752 C C . ILE A 1 94 ? -6.041 6.338 -3.172 1.00 95.31 94 ILE A C 1
ATOM 754 O O . ILE A 1 94 ? -5.405 6.856 -4.090 1.00 95.31 94 ILE A O 1
ATOM 758 N N . HIS A 1 95 ? -6.049 6.833 -1.936 1.00 92.06 95 HIS A N 1
ATOM 759 C CA . HIS A 1 95 ? -5.318 8.038 -1.550 1.00 92.06 95 HIS A CA 1
ATOM 760 C C . HIS A 1 95 ? -3.918 7.693 -1.042 1.00 92.06 95 HIS A C 1
ATOM 762 O O . HIS A 1 95 ? -3.703 6.666 -0.398 1.00 92.06 95 HIS A O 1
ATOM 768 N N . THR A 1 96 ? -2.961 8.573 -1.308 1.00 91.06 96 THR A N 1
ATOM 769 C CA . THR A 1 96 ? -1.560 8.457 -0.898 1.00 91.06 96 THR A CA 1
ATOM 770 C C . THR A 1 96 ? -1.025 9.799 -0.403 1.00 91.06 96 THR A C 1
ATOM 772 O O . THR A 1 96 ? -1.649 10.838 -0.620 1.00 91.06 96 THR A O 1
ATOM 775 N N . SER A 1 97 ? 0.174 9.806 0.182 1.00 85.94 97 SER A N 1
ATOM 776 C CA . SER A 1 97 ? 0.901 11.032 0.541 1.00 85.94 97 SER A CA 1
ATOM 777 C C . SER A 1 97 ? 1.215 11.954 -0.647 1.00 85.94 97 SER A C 1
ATOM 779 O O . SER A 1 97 ? 1.585 13.103 -0.433 1.00 85.94 97 SER A O 1
ATOM 781 N N . ARG A 1 98 ? 1.077 11.472 -1.890 1.00 85.19 98 ARG A N 1
ATOM 782 C CA . ARG A 1 98 ? 1.299 12.235 -3.130 1.00 85.19 98 ARG A CA 1
ATOM 783 C C . ARG A 1 98 ? 0.017 12.459 -3.947 1.00 85.19 98 ARG A C 1
ATOM 785 O O . ARG A 1 98 ? 0.090 12.856 -5.103 1.00 85.19 98 ARG A O 1
ATOM 792 N N . GLY A 1 99 ? -1.159 12.202 -3.370 1.00 89.06 99 GLY A N 1
ATOM 793 C CA . GLY A 1 99 ? -2.444 12.285 -4.070 1.00 89.06 99 GLY A CA 1
ATOM 794 C C . GLY A 1 99 ? -3.008 10.908 -4.422 1.00 89.06 99 GLY A C 1
ATOM 795 O O . GLY A 1 99 ? -2.850 9.961 -3.656 1.00 89.06 99 GLY A O 1
ATOM 796 N N . ILE A 1 100 ? -3.704 10.779 -5.551 1.00 93.00 100 ILE A N 1
ATOM 797 C CA . ILE A 1 100 ? -4.363 9.520 -5.937 1.00 93.00 100 ILE A CA 1
ATOM 798 C C . ILE A 1 100 ? -3.335 8.529 -6.499 1.00 93.00 100 ILE A C 1
ATOM 800 O O . ILE A 1 100 ? -2.543 8.888 -7.368 1.00 93.00 100 ILE A O 1
ATOM 804 N N . LEU A 1 101 ? -3.379 7.274 -6.046 1.00 94.50 101 LEU A N 1
ATOM 805 C CA . LEU A 1 101 ? -2.544 6.199 -6.578 1.00 94.50 101 LEU A CA 1
ATOM 806 C C . LEU A 1 101 ? -2.924 5.897 -8.034 1.00 94.50 101 LEU A C 1
ATOM 808 O O . LEU A 1 101 ? -4.073 5.552 -8.330 1.00 94.50 101 LEU A O 1
ATOM 812 N N . LYS A 1 102 ? -1.942 5.972 -8.931 1.00 95.00 102 LYS A N 1
ATOM 813 C CA . LYS A 1 102 ? -2.083 5.633 -10.350 1.00 95.00 102 LYS A CA 1
ATOM 814 C C . LYS A 1 102 ? -0.950 4.716 -10.797 1.00 95.00 102 LYS A C 1
ATOM 816 O O . LYS A 1 102 ? 0.171 4.887 -10.329 1.00 95.00 102 LYS A O 1
ATOM 821 N N . LEU A 1 103 ? -1.219 3.782 -11.705 1.00 95.12 103 LEU A N 1
ATOM 822 C CA . LEU A 1 103 ? -0.197 2.932 -12.327 1.00 95.12 103 LEU A CA 1
ATOM 823 C C . LEU A 1 103 ? 0.064 3.363 -13.769 1.00 95.12 103 LEU A C 1
ATOM 825 O O . LEU A 1 103 ? -0.878 3.685 -14.489 1.00 95.12 103 LEU A O 1
ATOM 829 N N . LEU A 1 104 ? 1.325 3.337 -14.198 1.00 94.56 104 LEU A N 1
ATOM 830 C CA . LEU A 1 104 ? 1.703 3.587 -15.592 1.00 94.56 104 LEU A CA 1
ATOM 831 C C . LEU A 1 104 ? 1.128 2.490 -16.493 1.00 94.56 104 LEU A C 1
ATOM 833 O O . LEU A 1 104 ? 1.152 1.318 -16.112 1.00 94.56 104 LEU A O 1
ATOM 837 N N . ALA A 1 105 ? 0.606 2.859 -17.662 1.00 92.62 105 ALA A N 1
ATOM 838 C CA . ALA A 1 105 ? -0.113 1.930 -18.541 1.00 92.62 105 ALA A CA 1
ATOM 839 C C . ALA A 1 105 ? 0.176 2.108 -20.039 1.00 92.62 105 ALA A C 1
ATOM 841 O O . ALA A 1 105 ? -0.369 1.367 -20.854 1.00 92.62 105 ALA A O 1
ATOM 842 N N . ASP A 1 106 ? 0.994 3.086 -20.419 1.00 90.38 106 ASP A N 1
ATOM 843 C CA . ASP A 1 106 ? 1.413 3.283 -21.803 1.00 90.38 106 ASP A CA 1
ATOM 844 C C . ASP A 1 106 ? 2.769 2.634 -22.092 1.00 90.38 106 ASP A C 1
ATOM 846 O O . ASP A 1 106 ? 3.560 2.409 -21.176 1.00 90.38 106 ASP A O 1
ATOM 850 N N . PRO A 1 107 ? 3.103 2.417 -23.374 1.00 88.38 107 PRO A N 1
ATOM 851 C CA . PRO A 1 107 ? 4.378 1.827 -23.762 1.00 88.38 107 PRO A CA 1
ATOM 852 C C . PRO A 1 107 ? 5.620 2.589 -23.282 1.00 88.38 107 PRO A C 1
ATOM 854 O O . PRO A 1 107 ? 6.671 1.971 -23.167 1.00 88.38 107 PRO A O 1
ATOM 857 N N . TYR A 1 108 ? 5.531 3.889 -22.986 1.00 89.38 108 TYR A N 1
ATOM 858 C CA . TYR A 1 108 ? 6.679 4.752 -22.687 1.00 89.38 108 TYR A CA 1
ATOM 859 C C . TYR A 1 108 ? 6.857 5.057 -21.195 1.00 89.38 108 TYR A C 1
ATOM 861 O O . TYR A 1 108 ? 7.696 5.886 -20.843 1.00 89.38 108 TYR A O 1
ATOM 869 N N . CYS A 1 109 ? 6.100 4.392 -20.316 1.00 90.31 109 CYS A N 1
ATOM 870 C CA . CYS A 1 109 ? 6.145 4.607 -18.868 1.00 90.31 109 CYS A CA 1
ATOM 871 C C . CYS A 1 109 ? 5.836 6.071 -18.480 1.00 90.31 109 CYS A C 1
ATOM 873 O O . CYS A 1 109 ? 6.479 6.636 -17.593 1.00 90.31 109 CYS A O 1
ATOM 875 N N . SER A 1 110 ? 4.857 6.692 -19.148 1.00 89.06 110 SER A N 1
ATOM 876 C CA . SER A 1 110 ? 4.455 8.087 -18.954 1.00 89.06 110 SER A CA 1
ATOM 877 C C . SER A 1 110 ? 3.292 8.247 -17.969 1.00 89.06 110 SER A C 1
ATOM 879 O O . SER A 1 110 ? 2.315 7.499 -17.959 1.00 89.06 110 SER A O 1
ATOM 881 N N . GLU A 1 111 ? 3.343 9.292 -17.141 1.00 85.81 111 GLU A N 1
ATOM 882 C CA . GLU A 1 111 ? 2.265 9.580 -16.183 1.00 85.81 111 GLU A CA 1
ATOM 883 C C . GLU A 1 111 ? 0.987 10.120 -16.845 1.00 85.81 111 GLU A C 1
ATOM 885 O O . GLU A 1 111 ? -0.086 10.064 -16.240 1.00 85.81 111 GLU A O 1
ATOM 890 N N . ALA A 1 112 ? 1.072 10.603 -18.091 1.00 86.94 112 ALA A N 1
ATOM 891 C CA . ALA A 1 112 ? -0.061 11.183 -18.823 1.00 86.94 112 ALA A CA 1
ATOM 892 C C . ALA A 1 112 ? -1.228 10.195 -19.005 1.00 86.94 112 ALA A C 1
ATOM 894 O O . ALA A 1 112 ? -2.394 10.578 -19.054 1.00 86.94 112 ALA A O 1
ATOM 895 N N . THR A 1 113 ? -0.894 8.914 -19.071 1.00 87.94 113 THR A N 1
ATOM 896 C CA . THR A 1 113 ? -1.773 7.776 -19.357 1.00 87.94 113 THR A CA 1
ATOM 897 C C . THR A 1 113 ? -1.944 6.867 -18.145 1.00 87.94 113 THR A C 1
ATOM 899 O O . THR A 1 113 ? -2.465 5.758 -18.262 1.00 87.94 113 THR A O 1
ATOM 902 N N . ALA A 1 114 ? -1.504 7.319 -16.968 1.00 93.56 114 ALA A N 1
ATOM 903 C CA . ALA A 1 114 ? -1.564 6.521 -15.760 1.00 93.56 114 ALA A CA 1
ATOM 904 C C . ALA A 1 114 ? -3.018 6.239 -15.345 1.00 93.56 114 ALA A C 1
ATOM 906 O O . ALA A 1 114 ? -3.864 7.134 -15.261 1.00 93.56 114 ALA A O 1
ATOM 907 N N . VAL A 1 115 ? -3.297 4.977 -15.035 1.00 96.12 115 VAL A N 1
ATOM 908 C CA . VAL A 1 115 ? -4.626 4.484 -14.676 1.00 96.12 115 VAL A CA 1
ATOM 909 C C . VAL A 1 115 ? -4.815 4.571 -13.168 1.00 96.12 115 VAL A C 1
ATOM 911 O O . VAL A 1 115 ? -3.995 4.082 -12.393 1.00 96.12 115 VAL A O 1
ATOM 914 N N . THR A 1 116 ? -5.919 5.179 -12.738 1.00 96.94 116 THR A N 1
ATOM 915 C CA . THR A 1 116 ? -6.274 5.300 -11.318 1.00 96.94 116 THR A CA 1
ATOM 916 C C . THR A 1 116 ? -6.569 3.941 -10.694 1.00 96.94 116 THR A C 1
ATOM 918 O O . THR A 1 116 ? -7.449 3.212 -11.155 1.00 96.94 116 THR A O 1
ATOM 921 N N . VAL A 1 117 ? -5.904 3.649 -9.578 1.00 97.06 117 VAL A N 1
ATOM 922 C CA . VAL A 1 117 ? -6.190 2.469 -8.761 1.00 97.06 117 VAL A CA 1
ATOM 923 C C . VAL A 1 117 ? -7.450 2.715 -7.940 1.00 97.06 117 VAL A C 1
ATOM 925 O O . VAL A 1 117 ? -7.550 3.694 -7.194 1.00 97.06 117 VAL A O 1
ATOM 928 N N . ARG A 1 118 ? -8.412 1.800 -8.062 1.00 96.81 118 ARG A N 1
ATOM 929 C CA . ARG A 1 118 ? -9.700 1.862 -7.369 1.00 96.81 118 ARG A CA 1
ATOM 930 C C . ARG A 1 118 ? -9.827 0.730 -6.360 1.00 96.81 118 ARG A C 1
ATOM 932 O O . ARG A 1 118 ? -9.489 -0.413 -6.654 1.00 96.81 118 ARG A O 1
ATOM 939 N N . PHE A 1 119 ? -10.328 1.056 -5.173 1.00 97.00 119 PHE A N 1
ATOM 940 C CA . PHE A 1 119 ? -10.434 0.128 -4.059 1.00 97.00 119 PHE A CA 1
ATOM 941 C C . PHE A 1 119 ? -11.252 -1.112 -4.437 1.00 97.00 119 PHE A C 1
ATOM 943 O O . PHE A 1 119 ? -12.413 -1.004 -4.840 1.00 97.00 119 PHE A O 1
ATOM 950 N N . GLY A 1 120 ? -10.637 -2.287 -4.276 1.00 95.44 120 GLY A N 1
ATOM 951 C CA . GLY A 1 120 ? -11.258 -3.587 -4.519 1.00 95.44 120 GLY A CA 1
ATOM 952 C C . GLY A 1 120 ? -11.198 -4.122 -5.936 1.00 95.44 120 GLY A C 1
ATOM 953 O O . GLY A 1 120 ? -11.652 -5.238 -6.163 1.00 95.44 120 GLY A O 1
ATOM 954 N N . THR A 1 121 ? -10.645 -3.359 -6.876 1.00 95.94 121 THR A N 1
ATOM 955 C CA . THR A 1 121 ? -10.436 -3.835 -8.244 1.00 95.94 121 THR A CA 1
ATOM 956 C C . THR A 1 121 ? -8.960 -4.130 -8.432 1.00 95.94 121 THR A C 1
ATOM 958 O O . THR A 1 121 ? -8.138 -3.215 -8.430 1.00 95.94 121 THR A O 1
ATOM 961 N N . ASN A 1 122 ? -8.618 -5.410 -8.584 1.00 96.88 122 ASN A N 1
ATOM 962 C CA . ASN A 1 122 ? -7.260 -5.791 -8.957 1.00 96.88 122 ASN A CA 1
ATOM 963 C C . ASN A 1 122 ? -6.934 -5.190 -10.328 1.00 96.88 122 ASN A C 1
ATOM 965 O O . ASN A 1 122 ? -7.760 -5.234 -11.239 1.00 96.88 122 ASN A O 1
ATOM 969 N N . LEU A 1 123 ? -5.740 -4.622 -10.461 1.00 96.25 123 LEU A N 1
ATOM 970 C CA . LEU A 1 123 ? -5.324 -3.906 -11.660 1.00 96.25 123 LEU A CA 1
ATOM 971 C C . LEU A 1 123 ? -3.942 -4.388 -12.080 1.00 96.25 123 LEU A C 1
ATOM 973 O O . LEU A 1 123 ? -3.034 -4.440 -11.256 1.00 96.25 123 LEU A O 1
ATOM 977 N N . MET A 1 124 ? -3.788 -4.704 -13.360 1.00 96.19 124 MET A N 1
ATOM 978 C CA . MET A 1 124 ? -2.505 -5.014 -13.976 1.00 96.19 124 MET A CA 1
ATOM 979 C C . MET A 1 124 ? -2.285 -4.030 -15.118 1.00 96.19 124 MET A C 1
ATOM 981 O O . MET A 1 124 ? -3.139 -3.893 -15.993 1.00 96.19 124 MET A O 1
ATOM 985 N N . THR A 1 125 ? -1.159 -3.336 -15.094 1.00 96.06 125 THR A N 1
ATOM 986 C CA . THR A 1 125 ? -0.728 -2.441 -16.166 1.00 96.06 125 THR A CA 1
ATOM 987 C C . THR A 1 125 ? 0.730 -2.721 -16.495 1.00 96.06 125 THR A C 1
ATOM 989 O O . THR A 1 125 ? 1.403 -3.501 -15.818 1.00 96.06 125 THR A O 1
ATOM 992 N N . GLY A 1 126 ? 1.239 -2.098 -17.547 1.00 94.44 126 GLY A N 1
ATOM 993 C CA . GLY A 1 126 ? 2.644 -2.214 -17.876 1.00 94.44 126 GLY A CA 1
ATOM 994 C C . GLY A 1 126 ? 3.089 -1.148 -18.851 1.00 94.44 126 GLY A C 1
ATOM 995 O O . GLY A 1 126 ? 2.277 -0.438 -19.439 1.00 94.44 126 GLY A O 1
ATOM 996 N N . CYS A 1 127 ? 4.398 -1.057 -18.994 1.00 94.19 127 CYS A N 1
ATOM 997 C CA . CYS A 1 127 ? 5.068 -0.209 -19.961 1.00 94.19 127 CYS A CA 1
ATOM 998 C C . CYS A 1 127 ? 6.331 -0.910 -20.464 1.00 94.19 127 CYS A C 1
ATOM 1000 O O . CYS A 1 127 ? 6.657 -2.007 -20.012 1.00 94.19 127 CYS A O 1
ATOM 1002 N N . THR A 1 128 ? 7.050 -0.306 -21.405 1.00 93.31 128 THR A N 1
ATOM 1003 C CA . THR A 1 128 ? 8.299 -0.865 -21.931 1.00 93.31 128 THR A CA 1
ATOM 1004 C C . THR A 1 128 ? 9.440 0.125 -21.769 1.00 93.31 128 THR A C 1
ATOM 1006 O O . THR A 1 128 ? 9.289 1.314 -22.037 1.00 93.31 128 THR A O 1
ATOM 1009 N N . ILE A 1 129 ? 10.607 -0.362 -21.355 1.00 90.81 129 ILE A N 1
ATOM 1010 C CA . ILE A 1 129 ? 11.834 0.438 -21.301 1.00 90.81 129 ILE A CA 1
ATOM 1011 C C . ILE A 1 129 ? 12.811 -0.038 -22.369 1.00 90.81 129 ILE A C 1
ATOM 1013 O O . ILE A 1 129 ? 12.890 -1.228 -22.671 1.00 90.81 129 ILE A O 1
ATOM 1017 N N . ARG A 1 130 ? 13.564 0.889 -22.960 1.00 88.25 130 ARG A N 1
ATOM 1018 C CA . ARG A 1 130 ? 14.585 0.544 -23.956 1.00 88.25 130 ARG A CA 1
ATOM 1019 C C . ARG A 1 130 ? 15.798 -0.076 -23.273 1.00 88.25 130 ARG A C 1
ATOM 1021 O O . ARG A 1 130 ? 16.308 0.470 -22.296 1.00 88.25 130 ARG A O 1
ATOM 1028 N N . LEU A 1 131 ? 16.275 -1.187 -23.821 1.00 85.44 131 LEU A N 1
ATOM 1029 C CA . LEU A 1 131 ? 17.496 -1.843 -23.375 1.00 85.44 131 LEU A CA 1
ATOM 1030 C C . LEU A 1 131 ? 18.697 -1.143 -24.018 1.00 85.44 131 LEU A C 1
ATOM 1032 O O . LEU A 1 131 ? 18.849 -1.156 -25.235 1.00 85.44 131 LEU A O 1
ATOM 1036 N N . THR A 1 132 ? 19.515 -0.477 -23.201 1.00 83.88 132 THR A N 1
ATOM 1037 C CA . THR A 1 132 ? 20.711 0.257 -23.651 1.00 83.88 132 THR A CA 1
ATOM 1038 C C . THR A 1 132 ? 21.975 -0.375 -23.083 1.00 83.88 132 THR A C 1
ATOM 1040 O O . THR A 1 132 ? 22.665 -1.126 -23.758 1.00 83.88 132 THR A O 1
ATOM 1043 N N . ASN A 1 133 ? 22.263 -0.108 -21.814 1.00 85.31 133 ASN A N 1
ATOM 1044 C CA . ASN A 1 133 ? 23.295 -0.775 -21.042 1.00 85.31 133 ASN A CA 1
ATOM 1045 C C . ASN A 1 133 ? 22.738 -1.145 -19.666 1.00 85.31 133 ASN A C 1
ATOM 1047 O O . ASN A 1 133 ? 21.772 -0.557 -19.174 1.00 85.31 133 ASN A O 1
ATOM 1051 N N . CYS A 1 134 ? 23.393 -2.111 -19.039 1.00 84.25 134 CYS A N 1
ATOM 1052 C CA . CYS A 1 134 ? 23.003 -2.669 -17.758 1.00 84.25 134 CYS A CA 1
ATOM 1053 C C . CYS A 1 134 ? 22.781 -1.623 -16.656 1.00 84.25 134 CYS A C 1
ATOM 1055 O O . CYS A 1 134 ? 21.777 -1.664 -15.944 1.00 84.25 134 CYS A O 1
ATOM 1057 N N . SER A 1 135 ? 23.704 -0.669 -16.537 1.00 85.19 135 SER A N 1
ATOM 1058 C CA . SER A 1 135 ? 23.661 0.366 -15.503 1.00 85.19 135 SER A CA 1
ATOM 1059 C C . SER A 1 135 ? 22.466 1.300 -15.695 1.00 85.19 135 SER A C 1
ATOM 1061 O O . SER A 1 135 ? 21.685 1.516 -14.768 1.00 85.19 135 SER A O 1
ATOM 1063 N N . SER A 1 136 ? 22.260 1.784 -16.922 1.00 87.44 136 SER A N 1
ATOM 1064 C CA . SER A 1 136 ? 21.146 2.671 -17.258 1.00 87.44 136 SER A CA 1
ATOM 1065 C C . SER A 1 136 ? 19.792 1.997 -17.047 1.00 87.44 136 SER A C 1
ATOM 1067 O O . SER A 1 136 ? 18.910 2.594 -16.439 1.00 87.44 136 SER A O 1
ATOM 1069 N N . VAL A 1 137 ? 19.633 0.742 -17.478 1.00 87.88 137 VAL A N 1
ATOM 1070 C CA . VAL A 1 137 ? 18.369 0.008 -17.313 1.00 87.88 137 VAL A CA 1
ATOM 1071 C C . VAL A 1 137 ? 18.066 -0.243 -15.832 1.00 87.88 137 VAL A C 1
ATOM 1073 O O . VAL A 1 137 ? 16.943 0.008 -15.393 1.00 87.88 137 VAL A O 1
ATOM 1076 N N . LYS A 1 138 ? 19.063 -0.661 -15.034 1.00 87.44 138 LYS A N 1
ATOM 1077 C CA . LYS A 1 138 ? 18.911 -0.805 -13.574 1.00 87.44 138 LYS A CA 1
ATOM 1078 C C . LYS A 1 138 ? 18.496 0.518 -12.925 1.00 87.44 138 LYS A C 1
ATOM 1080 O O . LYS A 1 138 ? 17.568 0.533 -12.119 1.00 87.44 138 LYS A O 1
ATOM 1085 N N . ALA A 1 139 ? 19.136 1.627 -13.299 1.00 88.88 139 ALA A N 1
ATOM 1086 C CA . ALA A 1 139 ? 18.799 2.950 -12.780 1.00 88.88 139 ALA A CA 1
ATOM 1087 C C . ALA A 1 139 ? 17.349 3.344 -13.109 1.00 88.88 139 ALA A C 1
ATOM 1089 O O . ALA A 1 139 ? 16.621 3.767 -12.214 1.00 88.88 139 ALA A O 1
ATOM 1090 N N . THR A 1 140 ? 16.900 3.128 -14.350 1.00 91.06 140 THR A N 1
ATOM 1091 C CA . THR A 1 140 ? 15.515 3.405 -14.761 1.00 91.06 140 THR A CA 1
ATOM 1092 C C . THR A 1 140 ? 14.503 2.559 -13.987 1.00 91.06 140 THR A C 1
ATOM 1094 O O . THR A 1 140 ? 13.512 3.097 -13.496 1.00 91.06 140 THR A O 1
ATOM 1097 N N . ILE A 1 141 ? 14.740 1.252 -13.821 1.00 90.00 141 ILE A N 1
ATOM 1098 C CA . ILE A 1 141 ? 13.832 0.382 -13.052 1.00 90.00 141 ILE A CA 1
ATOM 1099 C C . ILE A 1 141 ? 13.779 0.807 -11.581 1.00 90.00 141 ILE A C 1
ATOM 1101 O O . ILE A 1 141 ? 12.693 0.865 -10.998 1.00 90.00 141 ILE A O 1
ATOM 1105 N N . ASN A 1 142 ? 14.924 1.145 -10.985 1.00 88.69 142 ASN A N 1
ATOM 1106 C CA . ASN A 1 142 ? 14.989 1.621 -9.605 1.00 88.69 142 ASN A CA 1
ATOM 1107 C C . ASN A 1 142 ? 14.239 2.943 -9.431 1.00 88.69 142 ASN A C 1
ATOM 1109 O O . ASN A 1 142 ? 13.489 3.099 -8.468 1.00 88.69 142 ASN A O 1
ATOM 1113 N N . GLU A 1 143 ? 14.383 3.873 -10.377 1.00 89.94 143 GLU A N 1
ATOM 1114 C CA . GLU A 1 143 ? 13.652 5.136 -10.368 1.00 89.94 143 GLU A CA 1
ATOM 1115 C C . GLU A 1 143 ? 12.141 4.885 -10.436 1.00 89.94 143 GLU A C 1
ATOM 1117 O O . GLU A 1 143 ? 11.408 5.332 -9.550 1.00 89.94 143 GLU A O 1
ATOM 1122 N N . LEU A 1 144 ? 11.674 4.107 -11.420 1.00 90.19 144 LEU A N 1
ATOM 1123 C CA . LEU A 1 144 ? 10.259 3.755 -11.572 1.00 90.19 144 LEU A CA 1
ATOM 1124 C C . LEU A 1 144 ? 9.703 3.085 -10.310 1.00 90.19 144 LEU A C 1
ATOM 1126 O O . LEU A 1 144 ? 8.639 3.457 -9.821 1.00 90.19 144 LEU A O 1
ATOM 1130 N N . SER A 1 145 ? 10.448 2.144 -9.737 1.00 88.75 145 SER A N 1
ATOM 1131 C CA . SER A 1 145 ? 10.057 1.433 -8.517 1.00 88.75 145 SER A CA 1
ATOM 1132 C C . SER A 1 145 ? 9.990 2.364 -7.304 1.00 88.75 145 SER A C 1
ATOM 1134 O O . SER A 1 145 ? 9.043 2.298 -6.514 1.00 88.75 145 SER A O 1
ATOM 1136 N N . SER A 1 146 ? 10.954 3.280 -7.172 1.00 86.62 146 SER A N 1
ATOM 1137 C CA . SER A 1 146 ? 11.022 4.237 -6.062 1.00 86.62 146 SER A CA 1
ATOM 1138 C C . SER A 1 146 ? 9.801 5.159 -6.012 1.00 86.62 146 SER A C 1
ATOM 1140 O O . SER A 1 146 ? 9.327 5.486 -4.921 1.00 86.62 146 SER A O 1
ATOM 1142 N N . ARG A 1 147 ? 9.223 5.503 -7.177 1.00 86.56 147 ARG A N 1
ATOM 1143 C CA . ARG A 1 147 ? 7.999 6.314 -7.270 1.00 86.56 147 ARG A CA 1
ATOM 1144 C C . ARG A 1 147 ? 6.853 5.689 -6.491 1.00 86.56 147 ARG A C 1
ATOM 1146 O O . ARG A 1 147 ? 6.121 6.419 -5.833 1.00 86.56 147 ARG A O 1
ATOM 1153 N N . TYR A 1 148 ? 6.737 4.363 -6.522 1.00 89.44 148 TYR A N 1
ATOM 1154 C CA . TYR A 1 148 ? 5.690 3.616 -5.831 1.00 89.44 148 TYR A CA 1
ATOM 1155 C C . TYR A 1 148 ? 6.044 3.317 -4.383 1.00 89.44 148 TYR A C 1
ATOM 1157 O O . TYR A 1 148 ? 5.283 3.644 -3.474 1.00 89.44 148 TYR A O 1
ATOM 1165 N N . VAL A 1 149 ? 7.221 2.739 -4.153 1.00 85.69 149 VAL A N 1
ATOM 1166 C CA . VAL A 1 149 ? 7.617 2.224 -2.838 1.00 85.69 149 VAL A CA 1
ATOM 1167 C C . VAL A 1 149 ? 7.757 3.346 -1.800 1.00 85.69 149 VAL A C 1
ATOM 1169 O O . VAL A 1 149 ? 7.462 3.150 -0.617 1.00 85.69 149 VAL A O 1
ATOM 1172 N N . MET A 1 150 ? 8.123 4.561 -2.220 1.00 81.44 150 MET A N 1
ATOM 1173 C CA . MET A 1 150 ? 8.223 5.713 -1.316 1.00 81.44 150 MET A CA 1
ATOM 1174 C C . MET A 1 150 ? 6.858 6.303 -0.922 1.00 81.44 150 MET A C 1
ATOM 1176 O O . MET A 1 150 ? 6.765 6.959 0.114 1.00 81.44 150 MET A O 1
ATOM 1180 N N . MET A 1 151 ? 5.771 6.031 -1.654 1.00 82.62 151 MET A N 1
ATOM 1181 C CA . MET A 1 151 ? 4.446 6.580 -1.336 1.00 82.62 151 MET A CA 1
ATOM 1182 C C . MET A 1 151 ? 3.817 5.914 -0.112 1.00 82.62 151 MET A C 1
ATOM 1184 O O . MET A 1 151 ? 3.861 4.692 0.049 1.00 82.62 151 MET A O 1
ATOM 1188 N N . ASN A 1 152 ? 3.207 6.713 0.764 1.00 84.69 152 ASN A N 1
ATOM 1189 C CA . ASN A 1 152 ? 2.399 6.194 1.865 1.00 84.69 152 ASN A CA 1
ATOM 1190 C C . ASN A 1 152 ? 0.951 6.096 1.399 1.00 84.69 152 ASN A C 1
ATOM 1192 O O . ASN A 1 152 ? 0.385 7.104 0.995 1.00 84.69 152 ASN A O 1
ATOM 1196 N N . ILE A 1 153 ? 0.355 4.906 1.447 1.00 89.88 153 ILE A N 1
ATOM 1197 C CA . ILE A 1 153 ? -1.057 4.702 1.100 1.00 89.88 153 ILE A CA 1
ATOM 1198 C C . ILE A 1 153 ? -1.916 4.965 2.332 1.00 89.88 153 ILE A C 1
ATOM 1200 O O . ILE A 1 153 ? -1.635 4.465 3.424 1.00 89.88 153 ILE A O 1
ATOM 1204 N N . SER A 1 154 ? -2.961 5.762 2.145 1.00 90.12 154 SER A N 1
ATOM 1205 C CA . SER A 1 154 ? -3.879 6.140 3.205 1.00 90.12 154 SER A CA 1
ATOM 1206 C C . SER A 1 154 ? -4.781 4.969 3.589 1.00 90.12 154 SER A C 1
ATOM 1208 O O . SER A 1 154 ? -5.422 4.361 2.730 1.00 90.12 154 SER A O 1
ATOM 1210 N N . SER A 1 155 ? -4.880 4.691 4.887 1.00 89.25 155 SER A N 1
ATOM 1211 C CA . SER A 1 155 ? -5.771 3.704 5.496 1.00 89.25 155 SER A CA 1
ATOM 1212 C C . SER A 1 155 ? -7.249 4.006 5.220 1.00 89.25 155 SER A C 1
ATOM 1214 O O . SER A 1 155 ? -8.058 3.082 5.087 1.00 89.25 155 SER A O 1
ATOM 1216 N N . THR A 1 156 ? -7.594 5.292 5.066 1.00 87.81 156 THR A N 1
ATOM 1217 C CA . THR A 1 156 ? -8.952 5.778 4.761 1.00 87.81 156 THR A CA 1
ATOM 1218 C C . THR A 1 156 ? -8.922 6.927 3.734 1.00 87.81 156 THR A C 1
ATOM 1220 O O . THR A 1 156 ? -7.922 7.638 3.656 1.00 87.81 156 THR A O 1
ATOM 1223 N N . PRO A 1 157 ? -9.985 7.157 2.942 1.00 79.94 157 PRO A N 1
ATOM 1224 C CA . PRO A 1 157 ? -9.940 8.082 1.800 1.00 79.94 157 PRO A CA 1
ATOM 1225 C C . PRO A 1 157 ? -9.803 9.579 2.149 1.00 79.94 157 PRO A C 1
ATOM 1227 O O . PRO A 1 157 ? -9.362 10.348 1.307 1.00 79.94 157 PRO A O 1
ATOM 1230 N N . ASN A 1 158 ? -10.135 10.013 3.372 1.00 71.00 158 ASN A N 1
ATOM 1231 C CA . ASN A 1 158 ? -10.230 11.448 3.709 1.00 71.00 158 ASN A CA 1
ATOM 1232 C C . ASN A 1 158 ? -9.452 11.876 4.959 1.00 71.00 158 ASN A C 1
ATOM 1234 O O . ASN A 1 158 ? -9.456 13.054 5.306 1.00 71.00 158 ASN A O 1
ATOM 1238 N N . ILE A 1 159 ? -8.818 10.935 5.656 1.00 71.19 159 ILE A N 1
ATOM 1239 C CA . ILE A 1 159 ? -8.024 11.228 6.850 1.00 71.19 159 ILE A CA 1
ATOM 1240 C C . ILE A 1 159 ? -6.586 10.822 6.549 1.00 71.19 159 ILE A C 1
ATOM 1242 O O . ILE A 1 159 ? -6.390 9.693 6.093 1.00 71.19 159 ILE A O 1
ATOM 1246 N N . PRO A 1 160 ? -5.593 11.691 6.814 1.00 68.12 160 PRO A N 1
ATOM 1247 C CA . PRO A 1 160 ? -4.179 11.374 6.653 1.00 68.12 160 PRO A CA 1
ATOM 1248 C C . PRO A 1 160 ? -3.728 10.384 7.738 1.00 68.12 160 PRO A C 1
ATOM 1250 O O . PRO A 1 160 ? -3.034 10.725 8.688 1.00 68.12 160 PRO A O 1
ATOM 1253 N N . SER A 1 161 ? -4.159 9.136 7.591 1.00 77.19 161 SER A N 1
ATOM 1254 C CA . SER A 1 161 ? -3.743 7.976 8.371 1.00 77.19 161 SER A CA 1
ATOM 1255 C C . SER A 1 161 ? -3.153 6.988 7.384 1.00 77.19 161 SER A C 1
ATOM 1257 O O . SER A 1 161 ? -3.814 6.653 6.409 1.00 77.19 161 SER A O 1
ATOM 1259 N N . TYR A 1 162 ? -1.920 6.537 7.589 1.00 81.56 162 TYR A N 1
ATOM 1260 C CA . TYR A 1 162 ? -1.215 5.708 6.614 1.00 81.56 162 TYR A CA 1
ATOM 1261 C C . TYR A 1 162 ? -1.141 4.253 7.066 1.00 81.56 162 TYR A C 1
ATOM 1263 O O . TYR A 1 162 ? -0.907 3.963 8.237 1.00 81.56 162 TYR A O 1
ATOM 1271 N N . ALA A 1 163 ? -1.336 3.333 6.123 1.00 82.56 163 ALA A N 1
ATOM 1272 C CA . ALA A 1 163 ? -1.199 1.907 6.380 1.00 82.56 163 ALA A CA 1
ATOM 1273 C C . ALA A 1 163 ? 0.266 1.532 6.651 1.00 82.56 163 ALA A C 1
ATOM 1275 O O . ALA A 1 163 ? 1.190 2.151 6.111 1.00 82.56 163 ALA A O 1
ATOM 1276 N N . LYS A 1 164 ? 0.485 0.468 7.436 1.00 79.12 164 LYS A N 1
ATOM 1277 C CA . LYS A 1 164 ? 1.833 -0.069 7.658 1.00 79.12 164 LYS A CA 1
ATOM 1278 C C . LYS A 1 164 ? 2.434 -0.495 6.319 1.00 79.12 164 LYS A C 1
ATOM 1280 O O . LYS A 1 164 ? 1.796 -1.209 5.547 1.00 79.12 164 LYS A O 1
ATOM 1285 N N . LYS A 1 165 ? 3.669 -0.080 6.052 1.00 85.25 165 LYS A N 1
ATOM 1286 C CA . LYS A 1 165 ? 4.392 -0.410 4.822 1.00 85.25 165 LYS A CA 1
ATOM 1287 C C . LYS A 1 165 ? 5.345 -1.577 5.052 1.00 85.25 165 LYS A C 1
ATOM 1289 O O . LYS A 1 165 ? 6.067 -1.597 6.045 1.00 85.25 165 LYS A O 1
ATOM 1294 N N . VAL A 1 166 ? 5.363 -2.520 4.116 1.00 82.75 166 VAL A N 1
ATOM 1295 C CA . VAL A 1 166 ? 6.304 -3.645 4.079 1.00 82.75 166 VAL A CA 1
ATOM 1296 C C . VAL A 1 166 ? 6.891 -3.738 2.674 1.00 82.75 166 VAL A C 1
ATOM 1298 O O . VAL A 1 166 ? 6.157 -3.695 1.691 1.00 82.75 166 VAL A O 1
ATOM 1301 N N . ILE A 1 167 ? 8.207 -3.871 2.565 1.00 84.44 167 ILE A N 1
ATOM 1302 C CA . ILE A 1 167 ? 8.891 -4.091 1.288 1.00 84.44 167 ILE A CA 1
ATOM 1303 C C . ILE A 1 167 ? 9.460 -5.502 1.337 1.00 84.44 167 ILE A C 1
ATOM 1305 O O . ILE A 1 167 ? 10.151 -5.853 2.290 1.00 84.44 167 ILE A O 1
ATOM 1309 N N . VAL A 1 168 ? 9.111 -6.314 0.346 1.00 81.31 168 VAL A N 1
ATOM 1310 C CA . VAL A 1 168 ? 9.605 -7.679 0.185 1.00 81.31 168 VAL A CA 1
ATOM 1311 C C . VAL A 1 168 ? 10.372 -7.715 -1.121 1.00 81.31 168 VAL A C 1
ATOM 1313 O O . VAL A 1 168 ? 9.792 -7.617 -2.205 1.00 81.31 168 VAL A O 1
ATOM 1316 N N . ASP A 1 169 ? 11.683 -7.835 -0.997 1.00 75.00 169 ASP A N 1
ATOM 1317 C CA . ASP A 1 169 ? 12.549 -8.040 -2.139 1.00 75.00 169 ASP A CA 1
ATOM 1318 C C . ASP A 1 169 ? 12.786 -9.541 -2.313 1.00 75.00 169 ASP A C 1
ATOM 1320 O O . ASP A 1 169 ? 13.410 -10.187 -1.470 1.00 75.00 169 ASP A O 1
ATOM 1324 N N . ASN A 1 170 ? 12.210 -10.118 -3.368 1.00 66.12 170 ASN A N 1
ATOM 1325 C CA . ASN A 1 170 ? 12.405 -11.526 -3.698 1.00 66.12 170 ASN A CA 1
ATOM 1326 C C . ASN A 1 170 ? 13.657 -11.639 -4.576 1.00 66.12 170 ASN A C 1
ATOM 1328 O O . ASN A 1 170 ? 13.553 -11.964 -5.758 1.00 66.12 170 ASN A O 1
ATOM 1332 N N . MET A 1 171 ? 14.832 -11.312 -4.031 1.00 59.97 171 MET A N 1
ATOM 1333 C CA . MET A 1 171 ? 16.068 -11.327 -4.810 1.00 59.97 171 MET A CA 1
ATOM 1334 C C . MET A 1 171 ? 17.144 -12.236 -4.221 1.00 59.97 171 MET A C 1
ATOM 1336 O O . MET A 1 171 ? 17.510 -12.148 -3.052 1.00 59.97 171 MET A O 1
ATOM 1340 N N . GLN A 1 172 ? 17.717 -13.042 -5.112 1.00 53.56 172 GLN A N 1
ATOM 1341 C CA . GLN A 1 172 ? 19.108 -13.464 -5.057 1.00 53.56 172 GLN A CA 1
ATOM 1342 C C . GLN A 1 172 ? 19.758 -12.919 -6.340 1.00 53.56 172 GLN A C 1
ATOM 1344 O O . GLN A 1 172 ? 19.383 -13.328 -7.438 1.00 53.56 172 GLN A O 1
ATOM 1349 N N . GLU A 1 173 ? 20.657 -11.932 -6.233 1.00 56.88 173 GLU A N 1
ATOM 1350 C CA . GLU A 1 173 ? 21.384 -11.397 -7.393 1.00 56.88 173 GLU A CA 1
ATOM 1351 C C . GLU A 1 173 ? 22.372 -12.459 -7.879 1.00 56.88 173 GLU A C 1
ATOM 1353 O O . GLU A 1 173 ? 23.493 -12.566 -7.386 1.00 56.88 173 GLU A O 1
ATOM 1358 N N . THR A 1 174 ? 21.962 -13.304 -8.821 1.00 52.12 174 THR A N 1
ATOM 1359 C CA . THR A 1 174 ? 22.877 -14.277 -9.420 1.00 52.12 174 THR A CA 1
ATOM 1360 C C . THR A 1 174 ? 23.726 -13.590 -10.485 1.00 52.12 174 THR A C 1
ATOM 1362 O O . THR A 1 174 ? 23.266 -13.377 -11.603 1.00 52.12 174 THR A O 1
ATOM 1365 N N . GLY A 1 175 ? 24.966 -13.245 -10.119 1.00 53.28 175 GLY A N 1
ATOM 1366 C CA . GLY A 1 175 ? 26.087 -13.018 -11.038 1.00 53.28 175 GLY A CA 1
ATOM 1367 C C . GLY A 1 175 ? 25.871 -11.945 -12.106 1.00 53.28 175 GLY A C 1
ATOM 1368 O O . GLY A 1 175 ? 25.778 -12.261 -13.290 1.00 53.28 175 GLY A O 1
ATOM 1369 N N . ALA A 1 176 ? 25.851 -10.671 -11.709 1.00 54.00 176 ALA A N 1
ATOM 1370 C CA . ALA A 1 176 ? 25.905 -9.564 -12.659 1.00 54.00 176 ALA A CA 1
ATOM 1371 C C . ALA A 1 176 ? 27.327 -9.429 -13.237 1.00 54.00 176 ALA A C 1
ATOM 1373 O O . ALA A 1 176 ? 28.256 -9.021 -12.542 1.00 54.00 176 ALA A O 1
ATOM 1374 N N . THR A 1 177 ? 27.502 -9.756 -14.517 1.00 58.50 177 THR A N 1
ATOM 1375 C CA . THR A 1 177 ? 28.660 -9.308 -15.311 1.00 58.50 177 THR A CA 1
ATOM 1376 C C . THR A 1 177 ? 28.221 -8.146 -16.205 1.00 58.50 177 THR A C 1
ATOM 1378 O O . THR A 1 177 ? 27.029 -7.951 -16.423 1.00 58.50 177 THR A O 1
ATOM 1381 N N . ASN A 1 178 ? 29.148 -7.362 -16.764 1.00 57.88 178 ASN A N 1
ATOM 1382 C CA . ASN A 1 178 ? 28.791 -6.214 -17.619 1.00 57.88 178 ASN A CA 1
ATOM 1383 C C . ASN A 1 178 ? 27.925 -6.585 -18.845 1.00 57.88 178 ASN A C 1
ATOM 1385 O O . ASN A 1 178 ? 27.258 -5.713 -19.398 1.00 57.88 178 ASN A O 1
ATOM 1389 N N . ALA A 1 179 ? 27.928 -7.859 -19.258 1.00 63.09 179 ALA A N 1
ATOM 1390 C CA . ALA A 1 179 ? 27.127 -8.377 -20.364 1.00 63.09 179 ALA A CA 1
ATOM 1391 C C . ALA A 1 179 ? 25.737 -8.881 -19.933 1.00 63.09 179 ALA A C 1
ATOM 1393 O O . ALA A 1 179 ? 24.801 -8.802 -20.726 1.00 63.09 179 ALA A O 1
ATOM 1394 N N . ALA A 1 180 ? 25.591 -9.374 -18.696 1.00 74.62 180 ALA A N 1
ATOM 1395 C CA . ALA A 1 180 ? 24.393 -10.051 -18.206 1.00 74.62 180 ALA A CA 1
ATOM 1396 C C . ALA A 1 180 ? 23.780 -9.330 -16.995 1.00 74.62 180 ALA A C 1
ATOM 1398 O O . ALA A 1 180 ? 24.394 -9.204 -15.935 1.00 74.62 180 ALA A O 1
ATOM 1399 N N . CYS A 1 181 ? 22.532 -8.892 -17.145 1.00 78.38 181 CYS A N 1
ATOM 1400 C CA . CYS A 1 181 ? 21.818 -8.098 -16.156 1.00 78.38 181 CYS A CA 1
ATOM 1401 C C . CYS A 1 181 ? 20.657 -8.846 -15.516 1.00 78.38 181 CYS A C 1
ATOM 1403 O O . CYS A 1 181 ? 19.682 -9.127 -16.203 1.00 78.38 181 CYS A O 1
ATOM 1405 N N . GLY A 1 182 ? 20.717 -9.064 -14.200 1.00 84.44 182 GLY A N 1
ATOM 1406 C CA . GLY A 1 182 ? 19.546 -9.417 -13.398 1.00 84.44 182 GLY A CA 1
ATOM 1407 C C . GLY A 1 182 ? 18.653 -8.193 -13.183 1.00 84.44 182 GLY A C 1
ATOM 1408 O O . GLY A 1 182 ? 19.092 -7.229 -12.551 1.00 84.44 182 GLY A O 1
ATOM 1409 N N . LEU A 1 183 ? 17.418 -8.219 -13.690 1.00 85.44 183 LEU A N 1
ATOM 1410 C CA . LEU A 1 183 ? 16.458 -7.109 -13.598 1.00 85.44 183 LEU A CA 1
AT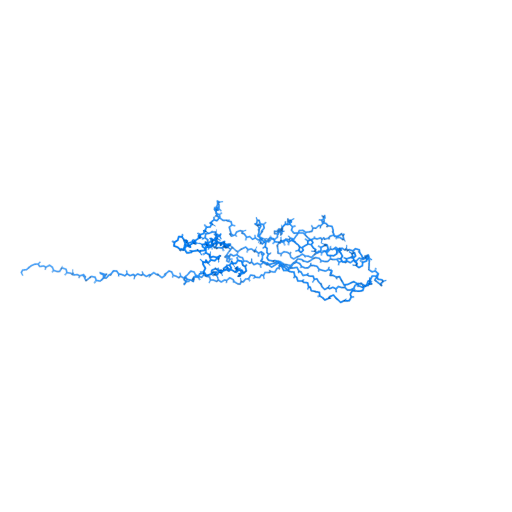OM 1411 C C . LEU A 1 183 ? 15.090 -7.587 -13.084 1.00 85.44 183 LEU A C 1
ATOM 1413 O O . LEU A 1 183 ? 14.580 -8.588 -13.598 1.00 85.44 183 LEU A O 1
ATOM 1417 N N . PRO A 1 184 ? 14.452 -6.871 -12.139 1.00 88.50 184 PRO A N 1
ATOM 1418 C CA . PRO A 1 184 ? 13.090 -7.165 -11.729 1.00 88.50 184 PRO A CA 1
ATOM 1419 C C . PRO A 1 184 ? 12.131 -6.516 -12.729 1.00 88.50 184 PRO A C 1
ATOM 1421 O O . PRO A 1 184 ? 12.109 -5.298 -12.898 1.00 88.50 184 PRO A O 1
ATOM 1424 N N . THR A 1 185 ? 11.317 -7.319 -13.404 1.00 89.25 185 THR A N 1
ATOM 1425 C CA . THR A 1 185 ? 10.365 -6.810 -14.410 1.00 89.25 185 THR A CA 1
ATOM 1426 C C . THR A 1 185 ? 8.985 -6.535 -13.848 1.00 89.25 185 THR A C 1
ATOM 1428 O O . THR A 1 185 ? 8.145 -5.974 -14.541 1.00 89.25 185 THR A O 1
ATOM 1431 N N . THR A 1 186 ? 8.715 -6.943 -12.610 1.00 93.00 186 THR A N 1
ATOM 1432 C CA . THR A 1 186 ? 7.380 -6.848 -12.019 1.00 93.00 186 THR A CA 1
ATOM 1433 C C . THR A 1 186 ? 7.437 -6.180 -10.655 1.00 93.00 186 THR A C 1
ATOM 1435 O O . THR A 1 186 ? 8.235 -6.574 -9.806 1.00 93.00 186 THR A O 1
ATOM 1438 N N . LEU A 1 187 ? 6.541 -5.223 -10.420 1.00 94.25 187 LEU A N 1
ATOM 1439 C CA . LEU A 1 187 ? 6.262 -4.656 -9.105 1.00 94.25 187 LEU A CA 1
ATOM 1440 C C . LEU A 1 187 ? 4.809 -4.944 -8.726 1.00 94.25 187 LEU A C 1
ATOM 1442 O O . LEU A 1 187 ? 3.877 -4.462 -9.368 1.00 94.25 187 LEU A O 1
ATOM 1446 N N . THR A 1 188 ? 4.614 -5.701 -7.650 1.00 95.56 188 THR A N 1
ATOM 1447 C CA . THR A 1 188 ? 3.289 -5.988 -7.094 1.00 95.56 188 THR A CA 1
ATOM 1448 C C . THR A 1 188 ? 3.047 -5.177 -5.825 1.00 95.56 188 THR A C 1
ATOM 1450 O O . THR A 1 188 ? 3.796 -5.283 -4.860 1.00 95.56 188 THR A O 1
ATOM 1453 N N . ILE A 1 189 ? 1.968 -4.403 -5.801 1.00 96.06 189 ILE A N 1
ATOM 1454 C CA . ILE A 1 189 ? 1.460 -3.653 -4.655 1.00 96.06 189 ILE A CA 1
ATOM 1455 C C . ILE A 1 189 ? 0.272 -4.428 -4.075 1.00 96.06 189 ILE A C 1
ATOM 1457 O O . ILE A 1 189 ? -0.837 -4.413 -4.611 1.00 96.06 189 ILE A O 1
ATOM 1461 N N . GLN A 1 190 ? 0.494 -5.126 -2.969 1.00 96.62 190 GLN A N 1
ATOM 1462 C CA . GLN A 1 190 ? -0.548 -5.849 -2.250 1.00 96.62 190 GLN A CA 1
ATOM 1463 C C . GLN A 1 190 ? -1.143 -4.956 -1.166 1.00 96.62 190 GLN A C 1
ATOM 1465 O O . GLN A 1 190 ? -0.461 -4.566 -0.219 1.00 96.62 190 GLN A O 1
ATOM 1470 N N . ILE A 1 191 ? -2.423 -4.639 -1.302 1.00 97.06 191 ILE A N 1
ATOM 1471 C CA . ILE A 1 191 ? -3.188 -3.798 -0.392 1.00 97.06 191 ILE A CA 1
ATOM 1472 C C . ILE A 1 191 ? -4.046 -4.708 0.485 1.00 97.06 191 ILE A C 1
ATOM 1474 O O . ILE A 1 191 ? -5.070 -5.241 0.051 1.00 97.06 191 ILE A O 1
ATOM 1478 N N . PHE A 1 192 ? -3.631 -4.877 1.736 1.00 95.44 192 PHE A N 1
ATOM 1479 C CA . PHE A 1 192 ? -4.365 -5.653 2.727 1.00 95.44 192 PHE A CA 1
ATOM 1480 C C . PHE A 1 192 ? -5.374 -4.748 3.421 1.00 95.44 192 PHE A C 1
ATOM 1482 O O . PHE A 1 192 ? -5.013 -3.698 3.961 1.00 95.44 192 PHE A O 1
ATOM 1489 N N . PHE A 1 193 ? -6.635 -5.159 3.442 1.00 95.50 193 PHE A N 1
ATOM 1490 C CA . PHE A 1 193 ? -7.702 -4.408 4.087 1.00 95.50 193 PHE A CA 1
ATOM 1491 C C . PHE A 1 193 ? -8.504 -5.284 5.041 1.00 95.50 193 PHE A C 1
ATOM 1493 O O . PHE A 1 193 ? -8.604 -6.494 4.870 1.00 95.50 193 PHE A O 1
ATOM 1500 N N . ALA A 1 194 ? -9.100 -4.652 6.043 1.00 89.19 194 ALA A N 1
ATOM 1501 C CA . ALA A 1 194 ? -9.977 -5.307 6.997 1.00 89.19 194 ALA A CA 1
ATOM 1502 C C . ALA A 1 194 ? -11.291 -4.536 7.127 1.00 89.19 194 ALA A C 1
ATOM 1504 O O . ALA A 1 194 ? -11.334 -3.304 7.050 1.00 89.19 194 ALA A O 1
ATOM 1505 N N . LYS A 1 195 ? -12.371 -5.279 7.348 1.00 88.06 195 LYS A N 1
ATOM 1506 C CA . LYS A 1 195 ? -13.676 -4.760 7.741 1.00 88.06 195 LYS A CA 1
ATOM 1507 C C . LYS A 1 195 ? -13.595 -4.333 9.204 1.00 88.06 195 LYS A C 1
ATOM 1509 O O . LYS A 1 195 ? -13.223 -5.116 10.073 1.00 88.06 195 LYS A O 1
ATOM 1514 N N . SER A 1 196 ? -13.920 -3.075 9.459 1.00 82.38 196 SER A N 1
ATOM 1515 C CA . SER A 1 196 ? -13.903 -2.443 10.773 1.00 82.38 196 SER A CA 1
ATOM 1516 C C . SER A 1 196 ? -15.297 -1.893 11.059 1.00 82.38 196 SER A C 1
ATOM 1518 O O . SER A 1 196 ? -15.851 -1.162 10.235 1.00 82.38 196 SER A O 1
ATOM 1520 N N . GLY A 1 197 ? -15.864 -2.276 12.202 1.00 76.12 197 GLY A N 1
ATOM 1521 C CA . GLY A 1 197 ? -17.200 -1.871 12.641 1.00 76.12 197 GLY A CA 1
ATOM 1522 C C . GLY A 1 197 ? -18.178 -3.041 12.821 1.00 76.12 197 GLY A C 1
ATOM 1523 O O . GLY A 1 197 ? -17.785 -4.204 12.690 1.00 76.12 197 GLY A O 1
ATOM 1524 N N . PRO A 1 198 ? -19.448 -2.738 13.148 1.00 70.50 198 PRO A N 1
ATOM 1525 C CA . PRO A 1 198 ? -20.506 -3.731 13.334 1.00 70.50 198 PRO A CA 1
ATOM 1526 C C . PRO A 1 198 ? -20.800 -4.534 12.061 1.00 70.50 198 PRO A C 1
ATOM 1528 O O . PRO A 1 198 ? -20.649 -4.023 10.953 1.00 70.50 198 PRO A O 1
ATOM 1531 N N . LEU A 1 199 ? -21.308 -5.765 12.209 1.00 72.00 199 LEU A N 1
ATOM 1532 C CA . LEU A 1 199 ? -21.669 -6.626 11.070 1.00 72.00 199 LEU A CA 1
ATOM 1533 C C . LEU A 1 199 ? -22.688 -5.960 10.128 1.00 72.00 199 LEU A C 1
ATOM 1535 O O . LEU A 1 199 ? -22.596 -6.122 8.915 1.00 72.00 199 LEU A O 1
ATOM 1539 N N . SER A 1 200 ? -23.622 -5.188 10.686 1.00 75.06 200 SER A N 1
ATOM 1540 C CA . SER A 1 200 ? -24.654 -4.463 9.940 1.00 75.06 200 SER A CA 1
ATOM 1541 C C . SER A 1 200 ? -24.131 -3.244 9.174 1.00 75.06 200 SER A C 1
ATOM 1543 O O . SER A 1 200 ? -24.786 -2.804 8.234 1.00 75.06 200 SER A O 1
ATOM 1545 N N . ASN A 1 201 ? -22.981 -2.678 9.559 1.00 74.12 201 ASN A N 1
ATOM 1546 C CA . ASN A 1 201 ? -22.474 -1.429 8.987 1.00 74.12 201 ASN A CA 1
ATOM 1547 C C . ASN A 1 201 ? -20.949 -1.299 9.147 1.00 74.12 201 ASN A C 1
ATOM 1549 O O . ASN A 1 201 ? -20.446 -0.414 9.843 1.00 74.12 201 ASN A O 1
ATOM 1553 N N . TYR A 1 202 ? -20.202 -2.212 8.527 1.00 83.25 202 TYR A N 1
ATOM 1554 C CA . TYR A 1 202 ? -18.743 -2.159 8.524 1.00 83.25 202 TYR A CA 1
ATOM 1555 C C . TYR A 1 202 ? -18.210 -1.271 7.391 1.00 83.25 202 TYR A C 1
ATOM 1557 O O . TYR A 1 202 ? -18.802 -1.158 6.314 1.00 83.25 202 TYR A O 1
ATOM 1565 N N . LYS A 1 203 ? -17.009 -0.723 7.587 1.00 86.69 203 LYS A N 1
ATOM 1566 C CA . LYS A 1 203 ? -16.215 -0.068 6.536 1.00 86.69 203 LYS A CA 1
ATOM 1567 C C . LYS A 1 203 ? -14.893 -0.783 6.314 1.00 86.69 203 LYS A C 1
ATOM 1569 O O . LYS A 1 203 ? -14.439 -1.540 7.167 1.00 86.69 203 LYS A O 1
ATOM 1574 N N . ARG A 1 204 ? -14.284 -0.590 5.142 1.00 91.56 204 ARG A N 1
ATOM 1575 C CA . ARG A 1 204 ? -13.041 -1.273 4.756 1.00 91.56 204 ARG A CA 1
ATOM 1576 C C . ARG A 1 204 ? -11.864 -0.332 4.957 1.00 91.56 204 ARG A C 1
ATOM 1578 O O . ARG A 1 204 ? -11.801 0.718 4.327 1.00 91.56 204 ARG A O 1
ATOM 1585 N N . LYS A 1 205 ? -10.941 -0.692 5.840 1.00 91.62 205 LYS A N 1
ATOM 1586 C CA . LYS A 1 205 ? -9.736 0.097 6.116 1.00 91.62 205 LYS A CA 1
ATOM 1587 C C . LYS A 1 205 ? -8.521 -0.652 5.608 1.00 91.62 205 LYS A C 1
ATOM 1589 O O . LYS A 1 205 ? -8.425 -1.862 5.811 1.00 91.62 205 LYS A O 1
ATOM 1594 N N . ILE A 1 206 ? -7.600 0.053 4.961 1.00 92.81 206 ILE A N 1
ATOM 1595 C CA . ILE A 1 206 ? -6.324 -0.544 4.558 1.00 92.81 206 ILE A CA 1
ATOM 1596 C C . ILE A 1 206 ? -5.454 -0.637 5.810 1.00 92.81 206 ILE A C 1
ATOM 1598 O O . ILE A 1 206 ? -5.196 0.370 6.465 1.00 92.81 206 ILE A O 1
ATOM 1602 N N . VAL A 1 207 ? -5.036 -1.849 6.159 1.00 88.38 207 VAL A N 1
ATOM 1603 C CA . VAL A 1 207 ? -4.237 -2.130 7.363 1.00 88.38 207 VAL A CA 1
ATOM 1604 C C . VAL A 1 207 ? -2.750 -2.123 7.036 1.00 88.38 207 VAL A C 1
ATOM 1606 O O . VAL A 1 207 ? -1.956 -1.489 7.731 1.00 88.38 207 VAL A O 1
ATOM 1609 N N . THR A 1 208 ? -2.388 -2.780 5.936 1.00 89.50 208 THR A N 1
ATOM 1610 C CA . THR A 1 208 ? -0.998 -2.965 5.520 1.00 89.50 208 THR A CA 1
ATOM 1611 C C . THR A 1 208 ? -0.905 -2.878 4.005 1.00 89.50 208 THR A C 1
ATOM 1613 O O . THR A 1 208 ? -1.810 -3.314 3.295 1.00 89.50 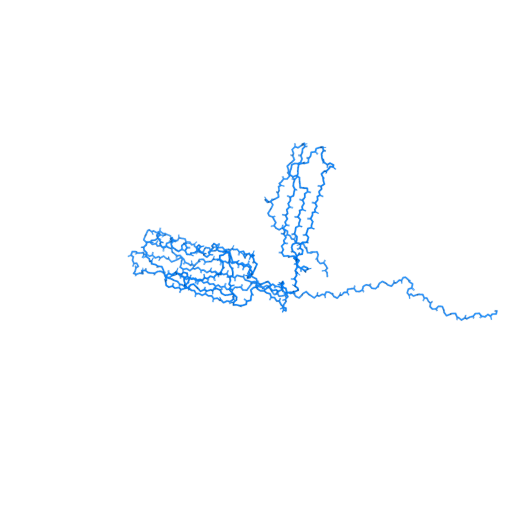208 THR A O 1
ATOM 1616 N N . VAL A 1 209 ? 0.212 -2.364 3.502 1.00 93.31 209 VAL A N 1
ATOM 1617 C CA . VAL A 1 209 ? 0.590 -2.486 2.096 1.00 93.31 209 VAL A CA 1
ATOM 1618 C C . VAL A 1 209 ? 1.938 -3.181 1.995 1.00 93.31 209 VAL A C 1
ATOM 1620 O O . VAL A 1 209 ? 2.886 -2.802 2.684 1.00 93.31 209 VAL A O 1
ATOM 1623 N N . SER A 1 210 ? 2.022 -4.183 1.123 1.00 93.31 210 SER A N 1
ATOM 1624 C CA . SER A 1 210 ? 3.274 -4.841 0.765 1.00 93.31 210 SER A CA 1
ATOM 1625 C C . SER A 1 210 ? 3.662 -4.516 -0.673 1.00 93.31 210 SER A C 1
ATOM 1627 O O . SER A 1 210 ? 2.838 -4.623 -1.576 1.00 93.31 210 SER A O 1
ATOM 1629 N N . TYR A 1 211 ? 4.921 -4.150 -0.882 1.00 93.00 211 TYR A N 1
ATOM 1630 C CA . TYR A 1 211 ? 5.532 -4.033 -2.202 1.00 93.00 211 TYR A CA 1
ATOM 1631 C C . TYR A 1 211 ? 6.393 -5.268 -2.441 1.00 93.00 211 TYR A C 1
ATOM 1633 O O . TYR A 1 211 ? 7.262 -5.559 -1.621 1.00 93.00 211 TYR A O 1
ATOM 1641 N N . ARG A 1 212 ? 6.139 -6.000 -3.526 1.00 91.88 212 ARG A N 1
ATOM 1642 C CA . ARG A 1 212 ? 6.864 -7.218 -3.893 1.00 91.88 212 ARG A CA 1
ATOM 1643 C C . ARG A 1 212 ? 7.487 -7.073 -5.269 1.00 91.88 212 ARG A C 1
ATOM 1645 O O . ARG A 1 212 ? 6.762 -6.865 -6.244 1.00 91.88 212 ARG A O 1
ATOM 1652 N N . PHE A 1 213 ? 8.800 -7.235 -5.346 1.00 90.50 213 PHE A N 1
ATOM 1653 C CA . PHE A 1 213 ? 9.490 -7.370 -6.624 1.00 90.50 213 PHE A CA 1
ATOM 1654 C C . PHE A 1 213 ? 9.327 -8.796 -7.154 1.00 90.50 213 PHE A C 1
ATOM 1656 O O . PHE A 1 213 ? 9.331 -9.765 -6.389 1.00 90.50 213 PHE A O 1
ATOM 1663 N N . GLY A 1 214 ? 9.084 -8.915 -8.458 1.00 86.69 214 GLY A N 1
ATOM 1664 C CA . GLY A 1 214 ? 9.044 -10.200 -9.146 1.00 86.69 214 GLY A CA 1
ATOM 1665 C C . GLY A 1 214 ? 10.430 -10.829 -9.258 1.00 86.69 214 GLY A C 1
ATOM 1666 O O . GLY A 1 214 ? 11.437 -10.216 -8.911 1.00 86.69 214 GLY A O 1
ATOM 1667 N N . ASN A 1 215 ? 10.469 -12.052 -9.784 1.00 82.81 215 ASN A N 1
ATOM 1668 C CA . ASN A 1 215 ? 11.730 -12.741 -10.027 1.00 82.81 215 ASN A CA 1
ATOM 1669 C C . ASN A 1 215 ? 12.600 -11.944 -10.998 1.00 82.81 215 ASN A C 1
ATOM 1671 O O . ASN A 1 215 ? 12.112 -11.371 -11.977 1.00 82.81 215 ASN A O 1
ATOM 1675 N N . TYR A 1 216 ? 13.897 -11.956 -10.728 1.00 84.12 216 TYR A N 1
ATOM 1676 C CA . TYR A 1 216 ? 14.869 -11.303 -11.579 1.00 84.12 216 TYR A CA 1
ATOM 1677 C C . TYR A 1 216 ? 15.091 -12.145 -12.823 1.00 84.12 216 TYR A C 1
ATOM 1679 O O . TYR A 1 216 ? 15.331 -13.350 -12.736 1.00 84.12 216 TYR A O 1
ATOM 1687 N N . ILE A 1 217 ? 15.007 -11.503 -13.982 1.00 83.25 217 ILE A N 1
ATOM 1688 C CA . ILE A 1 217 ? 15.391 -12.125 -15.243 1.00 83.25 217 ILE A CA 1
ATOM 1689 C C . ILE A 1 217 ? 16.801 -11.683 -15.604 1.00 83.25 217 ILE A C 1
ATOM 1691 O O . ILE A 1 217 ? 17.144 -10.512 -15.440 1.00 83.25 217 ILE A O 1
ATOM 1695 N N . THR A 1 218 ? 17.608 -12.616 -16.099 1.00 84.06 218 THR A N 1
ATOM 1696 C CA . THR A 1 218 ? 18.953 -12.323 -16.592 1.00 84.06 218 THR A CA 1
ATOM 1697 C C . THR A 1 218 ? 18.890 -12.051 -18.088 1.00 84.06 218 THR A C 1
ATOM 1699 O O . THR A 1 218 ? 18.516 -12.931 -18.859 1.00 84.06 218 THR A O 1
ATOM 1702 N N . ILE A 1 219 ? 19.262 -10.840 -18.502 1.00 80.62 219 ILE A N 1
ATOM 1703 C CA . ILE A 1 219 ? 19.306 -10.438 -19.914 1.00 80.62 219 ILE A CA 1
ATOM 1704 C C . ILE A 1 219 ? 20.760 -10.258 -20.338 1.00 80.62 219 ILE A C 1
ATOM 1706 O O . ILE A 1 219 ? 21.463 -9.438 -19.747 1.00 80.62 219 ILE A O 1
ATOM 1710 N N . ASN A 1 220 ? 21.195 -10.986 -21.373 1.00 80.88 220 ASN A N 1
ATOM 1711 C CA . ASN A 1 220 ? 22.494 -10.769 -22.009 1.00 80.88 220 ASN A CA 1
ATOM 1712 C C . ASN A 1 220 ? 22.363 -9.720 -23.121 1.00 80.88 220 ASN A C 1
ATOM 1714 O O . ASN A 1 220 ? 21.826 -10.020 -24.184 1.00 80.88 220 ASN A O 1
ATOM 1718 N N . LEU A 1 221 ? 22.851 -8.501 -22.899 1.00 74.12 221 LEU A N 1
ATOM 1719 C CA . LEU A 1 221 ? 22.697 -7.385 -23.843 1.00 74.12 221 LEU A CA 1
ATOM 1720 C C . LEU A 1 221 ? 23.504 -7.554 -25.142 1.00 74.12 221 LEU A C 1
ATOM 1722 O O . LEU A 1 221 ? 23.243 -6.841 -26.105 1.00 74.12 221 LEU A O 1
ATOM 1726 N N . ILE A 1 222 ? 24.473 -8.474 -25.173 1.00 71.50 222 ILE A N 1
ATOM 1727 C CA . ILE A 1 222 ? 25.325 -8.732 -26.344 1.00 71.50 222 ILE A CA 1
ATOM 1728 C C . ILE A 1 222 ? 24.663 -9.741 -27.292 1.00 71.50 222 ILE A C 1
ATOM 1730 O O . ILE A 1 222 ? 24.765 -9.614 -28.508 1.00 71.50 222 ILE A O 1
ATOM 1734 N N . GLU A 1 223 ? 23.969 -10.735 -26.738 1.00 67.31 223 GLU A N 1
ATOM 1735 C CA . GLU A 1 223 ? 23.364 -11.841 -27.497 1.00 67.31 223 GLU A CA 1
ATOM 1736 C C . GLU A 1 223 ? 21.857 -11.661 -27.726 1.00 67.31 223 GLU A C 1
ATOM 1738 O O . GLU A 1 223 ? 21.274 -12.305 -28.598 1.00 67.31 223 GLU A O 1
ATOM 1743 N N . SER A 1 224 ? 21.202 -10.796 -26.946 1.00 66.69 224 SER A N 1
ATOM 1744 C CA . SER A 1 224 ? 19.754 -10.610 -27.035 1.00 66.69 224 SER A CA 1
ATOM 1745 C C . SER A 1 224 ? 19.384 -9.703 -28.207 1.00 66.69 224 SER A C 1
ATOM 1747 O O . SER A 1 224 ? 19.774 -8.542 -28.258 1.00 66.69 224 SER A O 1
ATOM 1749 N N . SER A 1 225 ? 18.509 -10.186 -29.090 1.00 67.06 225 SER A N 1
ATOM 1750 C CA . SER A 1 225 ? 17.814 -9.367 -30.100 1.00 67.06 225 SER A CA 1
ATOM 1751 C C . SER A 1 225 ? 16.723 -8.461 -29.504 1.00 67.06 225 SER A C 1
ATOM 1753 O O . SER A 1 225 ? 16.064 -7.701 -30.216 1.00 67.06 225 SER A O 1
ATOM 1755 N N . ILE A 1 226 ? 16.509 -8.552 -28.190 1.00 70.62 226 ILE A N 1
ATOM 1756 C CA . ILE A 1 226 ? 15.491 -7.818 -27.449 1.00 70.62 226 ILE A CA 1
ATOM 1757 C C . ILE A 1 226 ? 15.978 -6.379 -27.243 1.00 70.62 226 ILE A C 1
ATOM 1759 O O . ILE A 1 226 ? 16.945 -6.136 -26.529 1.00 70.62 226 ILE A O 1
ATOM 1763 N N . SER A 1 227 ? 15.277 -5.414 -27.838 1.00 81.12 227 SER A N 1
ATOM 1764 C CA . SER A 1 227 ? 15.565 -3.978 -27.693 1.00 81.12 227 SER A CA 1
ATOM 1765 C C . SER A 1 227 ? 14.716 -3.290 -26.616 1.00 81.12 227 SER A C 1
ATOM 1767 O O . SER A 1 227 ? 14.971 -2.137 -26.256 1.00 81.12 227 SER A O 1
ATOM 1769 N N . GLN A 1 228 ? 13.698 -3.981 -26.096 1.00 88.12 228 GLN A N 1
ATOM 1770 C CA . GLN A 1 228 ? 12.731 -3.446 -25.142 1.00 88.12 228 GLN A CA 1
ATOM 1771 C C . GLN A 1 228 ? 12.400 -4.458 -24.051 1.00 88.12 228 GLN A C 1
ATOM 1773 O O . GLN A 1 228 ? 12.193 -5.638 -24.320 1.00 88.12 228 GLN A O 1
ATOM 1778 N N . LEU A 1 229 ? 12.299 -3.973 -22.821 1.00 88.56 229 LEU A N 1
ATOM 1779 C CA . LEU A 1 229 ? 11.966 -4.762 -21.649 1.00 88.56 229 LEU A CA 1
ATOM 1780 C C . LEU A 1 229 ? 10.595 -4.341 -21.108 1.00 88.56 229 LEU A C 1
ATOM 1782 O O . LEU A 1 229 ? 10.450 -3.182 -20.707 1.00 88.56 229 LEU A O 1
ATOM 1786 N N . PRO A 1 230 ? 9.591 -5.235 -21.078 1.00 91.75 230 PRO A N 1
ATOM 1787 C CA . PRO A 1 230 ? 8.327 -4.942 -20.419 1.00 91.75 230 PRO A CA 1
ATOM 1788 C C . PRO A 1 230 ? 8.502 -4.861 -18.901 1.00 91.75 230 PRO A C 1
ATOM 1790 O O . PRO A 1 230 ? 9.096 -5.740 -18.277 1.00 91.75 230 PRO A O 1
ATOM 1793 N N . ILE A 1 231 ? 7.930 -3.813 -18.320 1.00 93.31 231 ILE A N 1
ATOM 1794 C CA . ILE A 1 231 ? 7.773 -3.619 -16.884 1.00 93.31 231 ILE A CA 1
ATOM 1795 C C . ILE A 1 231 ? 6.289 -3.729 -16.560 1.00 93.31 231 ILE A C 1
ATOM 1797 O O . ILE A 1 231 ? 5.458 -3.057 -17.170 1.00 93.31 231 ILE A O 1
ATOM 1801 N N . VAL A 1 232 ? 5.959 -4.583 -15.601 1.00 94.81 232 VAL A N 1
ATOM 1802 C CA . VAL A 1 232 ? 4.592 -4.905 -15.202 1.00 94.81 232 VAL A CA 1
ATOM 1803 C C . VAL A 1 232 ? 4.330 -4.373 -13.799 1.00 94.81 232 VAL A C 1
ATOM 1805 O O . VAL A 1 232 ? 5.086 -4.631 -12.863 1.00 94.81 232 VAL A O 1
ATOM 1808 N N . PHE A 1 233 ? 3.212 -3.676 -13.636 1.00 95.50 233 PHE A N 1
ATOM 1809 C CA . PHE A 1 233 ? 2.714 -3.222 -12.346 1.00 95.50 233 PHE A CA 1
ATOM 1810 C C . PHE A 1 233 ? 1.429 -3.970 -12.015 1.00 95.50 233 PHE A C 1
ATOM 1812 O O . PHE A 1 233 ? 0.510 -4.042 -12.829 1.00 95.50 233 PHE A O 1
ATOM 1819 N N . LEU A 1 234 ? 1.352 -4.514 -10.806 1.00 96.56 234 LEU A N 1
ATOM 1820 C CA . LEU A 1 234 ? 0.193 -5.260 -10.336 1.00 96.56 234 LEU A CA 1
ATOM 1821 C C . LEU A 1 234 ? -0.292 -4.675 -9.013 1.00 96.56 234 LEU A C 1
ATOM 1823 O O . LEU A 1 234 ? 0.495 -4.499 -8.092 1.00 96.56 234 LEU A O 1
ATOM 1827 N N . VAL A 1 235 ? -1.587 -4.411 -8.885 1.00 97.88 235 VAL A N 1
ATOM 1828 C CA . VAL A 1 235 ? -2.238 -4.098 -7.610 1.00 97.88 235 VAL A CA 1
ATOM 1829 C C . VAL A 1 235 ? -3.211 -5.211 -7.264 1.00 97.88 235 VAL A C 1
ATOM 1831 O O . VAL A 1 235 ? -4.059 -5.584 -8.077 1.00 97.88 235 VAL A O 1
ATOM 1834 N N . GLN A 1 236 ? -3.108 -5.712 -6.036 1.00 97.62 236 GLN A N 1
ATOM 1835 C CA . GLN A 1 236 ? -3.988 -6.744 -5.498 1.00 97.62 236 GLN A CA 1
ATOM 1836 C C . GLN A 1 236 ? -4.631 -6.274 -4.199 1.00 97.62 236 GLN A C 1
ATOM 1838 O O . GLN A 1 236 ? -3.940 -5.762 -3.323 1.00 97.62 236 GLN A O 1
ATOM 1843 N N . PHE A 1 237 ? -5.933 -6.499 -4.048 1.00 97.88 237 PHE A N 1
ATOM 1844 C CA . PHE A 1 237 ? -6.656 -6.258 -2.802 1.00 97.88 237 PHE A CA 1
ATOM 1845 C C . PHE A 1 237 ? -6.892 -7.574 -2.062 1.00 97.88 237 PHE A C 1
ATOM 1847 O O . PHE A 1 237 ? -7.442 -8.516 -2.627 1.00 97.88 237 PHE A O 1
ATOM 1854 N N . ILE A 1 238 ? -6.486 -7.634 -0.793 1.00 96.50 238 ILE A N 1
ATOM 1855 C CA . ILE A 1 238 ? -6.549 -8.848 0.030 1.00 96.50 238 ILE A CA 1
ATOM 1856 C C . ILE A 1 238 ? -7.356 -8.550 1.296 1.00 96.50 238 ILE A C 1
ATOM 1858 O O . ILE A 1 238 ? -6.962 -7.705 2.102 1.00 96.50 238 ILE A O 1
ATOM 1862 N N . ASP A 1 239 ? -8.484 -9.243 1.469 1.00 95.38 239 ASP A N 1
ATOM 1863 C CA . ASP A 1 239 ? -9.312 -9.146 2.676 1.00 95.38 239 ASP A CA 1
ATOM 1864 C C . ASP A 1 239 ? -8.689 -9.985 3.803 1.00 95.38 239 ASP A C 1
ATOM 1866 O O . ASP A 1 239 ? -8.563 -11.202 3.685 1.00 95.38 239 ASP A O 1
ATOM 1870 N N . VAL A 1 240 ? -8.298 -9.332 4.898 1.00 91.81 240 VAL A N 1
ATOM 1871 C CA . VAL A 1 240 ? -7.748 -9.965 6.112 1.00 91.81 240 VAL A CA 1
ATOM 1872 C C . VAL A 1 240 ? -8.689 -9.826 7.313 1.00 91.81 240 VAL A C 1
ATOM 1874 O O . VAL A 1 240 ? -8.268 -9.900 8.470 1.00 91.81 240 VAL A O 1
ATOM 1877 N N . SER A 1 241 ? -9.976 -9.591 7.054 1.00 87.69 241 SER A N 1
ATOM 1878 C CA . SER A 1 241 ? -10.997 -9.478 8.093 1.00 87.69 241 SER A CA 1
ATOM 1879 C C . SER A 1 241 ? -11.108 -10.760 8.907 1.00 87.69 241 SER A C 1
ATOM 1881 O O . SER A 1 241 ? -11.231 -11.860 8.370 1.00 87.69 241 SER A O 1
ATOM 1883 N N . LYS A 1 242 ? -11.151 -10.607 10.229 1.00 85.56 242 LYS A N 1
ATOM 1884 C CA . LYS A 1 242 ? -11.522 -11.704 11.124 1.00 85.56 242 LYS A CA 1
ATOM 1885 C C . LYS A 1 242 ? -13.044 -11.899 11.093 1.00 85.56 242 LYS A C 1
ATOM 1887 O O . LYS A 1 242 ? -13.769 -10.918 10.901 1.00 85.56 242 LYS A O 1
ATOM 1892 N N . PRO A 1 243 ? -13.544 -13.125 11.321 1.00 80.12 243 PRO A N 1
ATOM 1893 C CA . PRO A 1 243 ? -14.971 -13.360 11.497 1.00 80.12 243 PRO A CA 1
ATOM 1894 C C . PRO A 1 243 ? -15.551 -12.463 12.596 1.00 80.12 243 PRO A C 1
ATOM 1896 O O . PRO A 1 243 ? -14.899 -12.218 13.618 1.00 80.12 243 PRO A O 1
ATOM 1899 N N . ALA A 1 244 ? -16.779 -11.981 12.393 1.00 73.75 244 ALA A N 1
ATOM 1900 C CA . ALA A 1 244 ? -17.470 -11.193 13.402 1.00 73.75 244 ALA A CA 1
ATOM 1901 C C . ALA A 1 244 ? -17.669 -12.038 14.667 1.00 73.75 244 ALA A C 1
ATOM 1903 O O . ALA A 1 244 ? -18.129 -13.178 14.603 1.00 73.75 244 ALA A O 1
ATOM 1904 N N . ARG A 1 245 ? -17.321 -11.478 15.826 1.00 74.75 245 ARG A N 1
ATOM 1905 C CA . ARG A 1 245 ? -17.613 -12.097 17.120 1.00 74.75 245 ARG A CA 1
ATOM 1906 C C . ARG A 1 245 ? -18.929 -11.529 17.623 1.00 74.75 245 ARG A C 1
ATOM 1908 O O . ARG A 1 245 ? -19.021 -10.321 17.832 1.00 74.75 245 ARG A O 1
ATOM 1915 N N . GLY A 1 246 ? -19.924 -12.389 17.820 1.00 63.25 246 GLY A N 1
ATOM 1916 C CA . GLY A 1 246 ? -21.158 -12.002 18.493 1.00 63.25 246 GLY A CA 1
ATOM 1917 C C . GLY A 1 246 ? -20.839 -11.583 19.924 1.00 63.25 246 GLY A C 1
ATOM 1918 O O . GLY A 1 246 ? -20.540 -12.428 20.763 1.00 63.25 246 GLY A O 1
ATOM 1919 N N . ARG A 1 247 ? -20.850 -10.279 20.201 1.00 59.56 247 ARG A N 1
ATOM 1920 C CA . ARG A 1 247 ? -20.944 -9.770 21.568 1.00 59.56 247 ARG A CA 1
ATOM 1921 C C . ARG A 1 247 ? -22.422 -9.565 21.840 1.00 59.56 247 ARG A C 1
ATOM 1923 O O . ARG A 1 247 ? -22.991 -8.559 21.431 1.00 59.56 247 ARG A O 1
ATOM 1930 N N . PHE A 1 248 ? -23.046 -10.560 22.450 1.00 58.00 248 PHE A N 1
ATOM 1931 C CA . PHE A 1 248 ? -24.388 -10.397 22.984 1.00 58.00 248 PHE A CA 1
ATOM 1932 C C . PHE A 1 248 ? -24.272 -9.577 24.266 1.00 58.00 248 PHE A C 1
ATOM 1934 O O . PHE A 1 248 ? -23.379 -9.834 25.077 1.00 58.00 248 PHE A O 1
ATOM 1941 N N . ALA A 1 249 ? -25.128 -8.567 24.423 1.00 51.88 249 ALA A N 1
ATOM 1942 C CA . ALA A 1 249 ? -25.302 -7.945 25.726 1.00 51.88 249 ALA A CA 1
ATOM 1943 C C . ALA A 1 249 ? -25.720 -9.056 26.697 1.00 51.88 249 ALA A C 1
ATOM 1945 O O . ALA A 1 249 ? -26.648 -9.815 26.412 1.00 51.88 249 ALA A O 1
ATOM 1946 N N . GLU A 1 250 ? -24.984 -9.203 27.794 1.00 56.94 250 GLU A N 1
ATOM 1947 C CA . GLU A 1 250 ? -25.404 -10.087 28.875 1.00 56.94 250 GLU A CA 1
ATOM 1948 C C . GLU A 1 250 ? -26.747 -9.555 29.387 1.00 56.94 250 GLU A C 1
ATOM 1950 O O . GLU A 1 250 ? -26.924 -8.336 29.488 1.00 56.94 250 GLU A O 1
ATOM 1955 N N . PHE A 1 251 ? -27.715 -10.439 29.649 1.00 53.78 251 PHE A N 1
ATOM 1956 C CA . PHE A 1 251 ? -28.969 -9.997 30.252 1.00 53.78 251 PHE A CA 1
ATOM 1957 C C . PHE A 1 251 ? -28.640 -9.232 31.542 1.00 53.78 251 PHE A C 1
ATOM 1959 O O . PHE A 1 251 ? -27.817 -9.718 32.325 1.00 53.78 251 PHE A O 1
ATOM 1966 N N . PRO A 1 252 ? -29.229 -8.044 31.770 1.00 46.28 252 PRO A N 1
ATOM 1967 C CA . PRO A 1 252 ? -28.972 -7.300 32.991 1.00 46.28 252 PRO A CA 1
ATOM 1968 C C . PRO A 1 252 ? -29.339 -8.185 34.182 1.00 46.28 252 PRO A C 1
ATOM 1970 O O . PRO A 1 252 ? -30.467 -8.670 34.283 1.00 46.28 252 PRO A O 1
ATOM 1973 N N . VAL A 1 253 ? -28.377 -8.422 35.074 1.00 62.75 253 VAL A N 1
ATOM 1974 C CA . VAL A 1 253 ? -28.643 -9.127 36.327 1.00 62.75 253 VAL A CA 1
ATOM 1975 C C . VAL A 1 253 ? -29.401 -8.155 37.221 1.00 62.75 253 VAL A C 1
ATOM 1977 O O . VAL A 1 253 ? -28.818 -7.238 37.796 1.00 62.75 253 VAL A O 1
ATOM 1980 N N . ILE A 1 254 ? -30.720 -8.323 37.297 1.00 56.00 254 ILE A N 1
ATOM 1981 C CA . ILE A 1 254 ? -31.559 -7.530 38.192 1.00 56.00 254 ILE A CA 1
ATOM 1982 C C . ILE A 1 254 ? -31.450 -8.147 39.589 1.00 56.00 254 ILE A C 1
ATOM 1984 O O . ILE A 1 254 ? -32.093 -9.150 39.890 1.00 56.00 254 ILE A O 1
ATOM 1988 N N . SER A 1 255 ? -30.598 -7.568 40.435 1.00 60.03 255 SER A N 1
ATOM 1989 C CA . SER A 1 255 ? -30.518 -7.927 41.852 1.00 60.03 255 SER A CA 1
ATOM 1990 C C . SER A 1 255 ? -31.614 -7.190 42.617 1.00 60.03 255 SER A C 1
ATOM 1992 O O . SER A 1 255 ? -31.454 -6.019 42.958 1.00 60.03 255 SER A O 1
ATOM 1994 N N . PHE A 1 256 ? -32.727 -7.868 42.893 1.00 55.94 256 PHE A N 1
ATOM 1995 C CA . PHE A 1 256 ? -33.713 -7.379 43.852 1.00 55.94 256 PHE A CA 1
ATOM 1996 C C . PHE A 1 256 ? -33.297 -7.790 45.264 1.00 55.94 256 PHE A C 1
ATOM 1998 O O . PHE A 1 256 ? -33.416 -8.953 45.645 1.00 55.94 256 PHE A O 1
ATOM 2005 N N . SER A 1 257 ? -32.828 -6.823 46.047 1.00 66.00 257 SER A N 1
ATOM 2006 C CA . SER A 1 257 ? -32.740 -6.953 47.500 1.00 66.00 257 SER A CA 1
ATOM 2007 C C . SER A 1 257 ? -34.064 -6.470 48.077 1.00 66.00 257 SER A C 1
ATOM 2009 O O . SER A 1 257 ? -34.382 -5.285 47.980 1.00 66.00 257 SER A O 1
ATOM 2011 N N . LEU A 1 258 ? -34.860 -7.374 48.642 1.00 62.81 258 LEU A N 1
ATOM 2012 C CA . LEU A 1 258 ? -36.035 -6.968 49.407 1.00 62.81 258 LEU A CA 1
ATOM 2013 C C . LEU A 1 258 ? -35.566 -6.358 50.741 1.00 62.81 258 LEU A C 1
ATOM 2015 O O . LEU A 1 258 ? -34.622 -6.887 51.336 1.00 62.81 258 LEU A O 1
ATOM 2019 N N . PRO A 1 259 ? -36.187 -5.265 51.222 1.00 65.06 259 PRO A N 1
ATOM 2020 C CA . PRO A 1 259 ? -35.986 -4.800 52.591 1.00 65.06 259 PRO A CA 1
ATOM 2021 C C . PRO A 1 259 ? -36.277 -5.934 53.581 1.00 65.06 259 PRO A C 1
ATOM 2023 O O . PRO A 1 259 ? -37.107 -6.804 53.302 1.00 65.06 259 PRO A O 1
ATOM 2026 N N . SER A 1 260 ? -35.642 -5.900 54.753 1.00 63.06 260 SER A N 1
ATOM 2027 C CA . SER A 1 260 ? -35.811 -6.883 55.840 1.00 63.06 260 SER A CA 1
ATOM 2028 C C . SER A 1 260 ? -37.263 -7.080 56.310 1.00 63.06 260 SER A C 1
ATOM 2030 O O . SER A 1 260 ? -37.559 -8.033 57.024 1.00 63.06 260 SER A O 1
ATOM 2032 N N . ASP A 1 261 ? -38.166 -6.209 55.868 1.00 55.03 261 ASP A N 1
ATOM 2033 C CA . ASP A 1 261 ? -39.506 -6.002 56.402 1.00 55.03 261 ASP A CA 1
ATOM 2034 C C . ASP A 1 261 ? -40.586 -6.478 55.408 1.00 55.03 261 ASP A C 1
ATOM 2036 O O . ASP A 1 261 ? -41.780 -6.297 55.640 1.00 55.03 261 ASP A O 1
ATOM 2040 N N . PHE A 1 262 ? -40.185 -7.077 54.277 1.00 61.03 262 PHE A N 1
ATOM 2041 C CA . PHE A 1 262 ? -41.101 -7.482 53.201 1.00 61.03 262 PHE A CA 1
ATOM 2042 C C . PHE A 1 262 ? -42.140 -8.529 53.639 1.00 61.03 262 PHE A C 1
ATOM 2044 O O . PHE A 1 262 ? -43.213 -8.623 53.050 1.00 61.03 262 PHE A O 1
ATOM 2051 N N . PHE A 1 263 ? -41.850 -9.282 54.701 1.00 62.31 263 PHE A N 1
ATOM 2052 C CA . PHE A 1 263 ? -42.775 -10.230 55.317 1.00 62.31 263 PHE A CA 1
ATOM 2053 C C . PHE A 1 263 ? -43.172 -9.775 56.725 1.00 62.31 263 PHE A C 1
ATOM 2055 O O . PHE A 1 263 ? -43.025 -10.526 57.689 1.00 62.31 263 PHE A O 1
ATOM 2062 N N . TYR A 1 264 ? -43.675 -8.547 56.876 1.00 51.56 264 TYR A N 1
ATOM 2063 C CA . TYR A 1 264 ? -44.447 -8.232 58.077 1.00 51.56 264 TYR A CA 1
ATOM 2064 C C . TYR A 1 264 ? -45.760 -9.029 58.042 1.00 51.56 264 TYR A C 1
ATOM 2066 O O . TYR A 1 264 ? -46.475 -8.982 57.037 1.00 51.56 264 TYR A O 1
ATOM 2074 N N . PRO A 1 265 ? -46.096 -9.788 59.098 1.00 54.06 265 PRO A N 1
ATOM 2075 C CA . PRO A 1 265 ? -47.341 -10.535 59.131 1.00 54.06 265 PRO A CA 1
ATOM 2076 C C . PRO A 1 265 ? -48.520 -9.561 59.102 1.00 54.06 265 PRO A C 1
ATOM 2078 O O . PRO A 1 265 ? -48.540 -8.565 59.827 1.00 54.06 265 PRO A O 1
ATOM 2081 N N . PHE A 1 266 ? -49.521 -9.873 58.277 1.00 55.00 266 PHE A N 1
ATOM 2082 C CA . PHE A 1 266 ? -50.839 -9.257 58.363 1.00 55.00 266 PHE A CA 1
ATOM 2083 C C . PHE A 1 266 ? -51.434 -9.637 59.720 1.00 55.00 266 PHE A C 1
ATOM 2085 O O . PHE A 1 266 ? -52.079 -10.675 59.857 1.00 55.00 266 PHE A O 1
ATOM 2092 N N . PHE A 1 267 ? -51.179 -8.829 60.748 1.00 53.31 267 PHE A N 1
ATOM 2093 C CA . PHE A 1 267 ? -51.957 -8.896 61.972 1.00 53.31 267 PHE A CA 1
ATOM 2094 C C . PHE A 1 267 ? -53.393 -8.540 61.596 1.00 53.31 267 PHE A C 1
ATOM 2096 O O . PHE A 1 267 ? -53.731 -7.378 61.377 1.00 53.31 267 PHE A O 1
ATOM 2103 N N . THR A 1 268 ? -54.237 -9.561 61.473 1.00 51.53 268 THR A N 1
ATOM 2104 C CA . THR A 1 268 ? -55.680 -9.380 61.504 1.00 51.53 268 THR A CA 1
ATOM 2105 C C . THR A 1 268 ? -56.022 -8.892 62.903 1.00 51.53 268 THR A C 1
ATOM 2107 O O . THR A 1 268 ? -56.013 -9.670 63.859 1.00 51.53 268 THR A O 1
ATOM 2110 N N . PHE A 1 269 ? -56.283 -7.593 63.024 1.00 52.19 269 PHE A N 1
ATOM 2111 C CA . PHE A 1 269 ? -57.071 -7.053 64.119 1.00 52.19 269 PHE A CA 1
ATOM 2112 C C . PHE A 1 269 ? -58.460 -7.687 64.024 1.00 52.19 269 PHE A C 1
ATOM 2114 O O . PHE A 1 269 ? -59.309 -7.223 63.271 1.00 52.19 269 PHE A O 1
ATOM 2121 N N . ASN A 1 270 ? -58.672 -8.785 64.745 1.00 48.66 270 ASN A N 1
ATOM 2122 C CA . ASN A 1 270 ? -60.000 -9.053 65.267 1.00 48.66 270 ASN A CA 1
ATOM 2123 C C . ASN A 1 270 ? -60.068 -8.319 66.606 1.00 48.66 270 ASN A C 1
ATOM 2125 O O . ASN A 1 270 ? -59.324 -8.633 67.535 1.00 48.66 270 ASN A O 1
ATOM 2129 N N . ASP A 1 271 ? -60.891 -7.277 66.601 1.00 46.03 271 ASP A N 1
ATOM 2130 C CA . ASP A 1 271 ? -61.086 -6.269 67.636 1.00 46.03 271 ASP A CA 1
ATOM 2131 C C . ASP A 1 271 ? -61.372 -6.816 69.058 1.00 46.03 271 ASP A C 1
ATOM 2133 O O . ASP A 1 271 ? -61.919 -7.912 69.212 1.00 46.03 271 ASP A O 1
ATOM 2137 N N . PRO A 1 272 ? -61.075 -6.020 70.110 1.00 52.09 272 PRO A N 1
ATOM 2138 C CA . PRO A 1 272 ? -61.693 -6.125 71.443 1.00 52.09 272 PRO A CA 1
ATOM 2139 C C . PRO A 1 272 ? -63.142 -5.556 71.385 1.00 52.09 272 PRO A C 1
ATOM 2141 O O . PRO A 1 272 ? -63.480 -4.979 70.352 1.00 52.09 272 PRO A O 1
ATOM 2144 N N . PRO A 1 273 ? -64.023 -5.604 72.418 1.00 50.19 273 PRO A N 1
ATOM 2145 C CA . PRO A 1 273 ? -63.742 -5.739 73.855 1.00 50.19 273 PRO A CA 1
ATOM 2146 C C . PRO A 1 273 ? -64.713 -6.646 74.651 1.00 50.19 273 PRO A C 1
ATOM 2148 O O . PRO A 1 273 ? -65.864 -6.818 74.270 1.00 50.19 273 PRO A O 1
ATOM 2151 N N . THR A 1 274 ? -64.264 -7.138 75.810 1.00 41.03 274 THR A N 1
ATOM 2152 C CA . THR A 1 274 ? -64.993 -7.171 77.105 1.00 41.03 274 THR A CA 1
ATOM 2153 C C . THR A 1 274 ? -64.058 -7.693 78.179 1.00 41.03 274 THR A C 1
ATOM 2155 O O . THR A 1 274 ? -63.458 -8.764 77.937 1.00 41.03 274 THR A O 1
#

Sequence (274 aa):
MNGNVTVGIEKSLSEIRQIVWNRRSCNNALTMVNLKFINDGDNIYELSAEFGYTNITQENYDKVAFEIDVQFKNLAVTGENKISKLGYDWNQPIHTSRGILKLLADPYCSEATAVTVRFGTNLMTGCTIRLTNCSSVKATINELSSRYVMMNISSTPNIPSYAKKVIVDNMQETGATNAACGLPTTLTIQIFFAKSGPLSNYKRKIVTVSYRFGNYITINLIESSISQLPIVFLVQFIDVSKPARGRFAEFPVISFSLPSDFFYPFFTFNDPPT

Radius of gyration: 31.73 Å; chains: 1; bounding box: 94×34×107 Å